Protein AF-A0A536G732-F1 (afdb_monomer_lite)

Secondary structure (DSSP, 8-state):
----------------------GGGGGGHHHHHGGGSPTTS--EEE--SS--TTSHHHHHHHTS-SEEEE-GGG-SSHHHHHHHHHHHHHH--TTSEEEEHHHHHTHHHHHHHHHHH-SGGGGGGGGGEEEEEEEEESSSSGGGHHHHHHHHHHHHHHT-EEEEEEE-GGG-EEEEEEETTEEEEEEEEEE--TTSPTT-EEEEEEEEEETTEEEEEEEEES--PPP---------------S--HHHHHHHHHHHHHHHHHHHHTTTT-------S------------------------EEEEEEEETTSPPEEEEEE-----HHHHHHHHHHH-SB-HHHHHHHHHHHHHHTT-

Foldseek 3Di:
DDDPDPPDDDPDDDDDDDDDDDDPCLLQVQVVCLVVDDPPDAFEAEDEAADPQPGSNNVSVQVRHQEYEYALLRYPPNLVRLVSVLVCLVVPDPRYFYHYLLVVVCPVVVVLVVVQCPDPVNVQCLLFWAEKEWEFEDFDLSLCLSVLLVVLLSCLVQVWAWDAKDDDHRNWIWTWTDRPPGIHIYIYHYDHDPPDDRSGTAKMKIWGDGPNKTKIKMKGFQDDDDPPDPPPPPPPPPDPPPDDPVVVVVVVVVVVVVVVVVVVVVVVPDDDDDDDDDPPDDDPDPPPPPPPPVPPDPGTQKIWMWMDMHPDDIDIDIDHHDDDDPVNSVVVDVVVDRHDPSSSSSSNSSSVRSVND

Structure (mmCIF, N/CA/C/O backbone):
data_AF-A0A536G732-F1
#
_entry.id   AF-A0A536G732-F1
#
loop_
_atom_site.group_PDB
_atom_site.id
_atom_site.type_symbol
_atom_site.label_atom_id
_atom_site.label_alt_id
_atom_site.label_comp_id
_atom_site.label_asym_id
_atom_site.label_entity_id
_atom_site.label_seq_id
_atom_site.pdbx_PDB_ins_code
_atom_site.Cartn_x
_atom_site.Cartn_y
_atom_site.Cartn_z
_atom_site.occupancy
_atom_site.B_iso_or_equiv
_atom_site.auth_seq_id
_atom_site.auth_comp_id
_atom_site.auth_asym_id
_atom_site.auth_atom_id
_atom_site.pdbx_PDB_model_num
ATOM 1 N N . THR A 1 1 ? 30.106 -2.866 24.988 1.00 38.22 1 THR A N 1
ATOM 2 C CA . THR A 1 1 ? 30.671 -3.256 23.685 1.00 38.22 1 THR A CA 1
ATOM 3 C C . THR A 1 1 ? 30.656 -2.021 22.822 1.00 38.22 1 THR A C 1
ATOM 5 O O . THR A 1 1 ? 29.581 -1.596 22.421 1.00 38.22 1 THR A O 1
ATOM 8 N N . ASP A 1 2 ? 31.807 -1.366 22.692 1.00 31.41 2 ASP A N 1
ATOM 9 C CA . ASP A 1 2 ? 31.955 -0.135 21.917 1.00 31.41 2 ASP A CA 1
ATOM 10 C C . ASP A 1 2 ? 31.677 -0.403 20.439 1.00 31.41 2 ASP A C 1
ATOM 12 O O . ASP A 1 2 ? 32.273 -1.295 19.834 1.00 31.41 2 ASP A O 1
ATOM 16 N N . ILE A 1 3 ? 30.767 0.376 19.857 1.00 39.25 3 ILE A N 1
ATOM 17 C CA . ILE A 1 3 ? 30.548 0.400 18.413 1.00 39.25 3 ILE A CA 1
ATOM 18 C C . ILE A 1 3 ? 31.656 1.276 17.834 1.00 39.25 3 ILE A C 1
ATOM 20 O O . ILE A 1 3 ? 31.552 2.504 17.817 1.00 39.25 3 ILE A O 1
ATOM 24 N N . GLN A 1 4 ? 32.740 0.649 17.377 1.00 34.94 4 GLN A N 1
ATOM 25 C CA . GLN A 1 4 ? 33.703 1.333 16.523 1.00 34.94 4 GLN A CA 1
ATOM 26 C C . GLN A 1 4 ? 32.987 1.763 15.238 1.00 34.94 4 GLN A C 1
ATOM 28 O O . GLN A 1 4 ? 32.572 0.932 14.432 1.00 34.94 4 GLN A O 1
ATOM 33 N N . ARG A 1 5 ? 32.837 3.078 15.047 1.00 40.25 5 ARG A N 1
ATOM 34 C CA . ARG A 1 5 ? 32.534 3.644 13.730 1.00 40.25 5 ARG A CA 1
ATOM 35 C C . ARG A 1 5 ? 33.703 3.294 12.804 1.00 40.25 5 ARG A C 1
ATOM 37 O O . ARG A 1 5 ? 34.838 3.581 13.190 1.00 40.25 5 ARG A O 1
ATOM 44 N N . PRO A 1 6 ? 33.473 2.704 11.619 1.00 37.69 6 PRO A N 1
ATOM 45 C CA . PRO A 1 6 ? 34.560 2.428 10.697 1.00 37.69 6 PRO A CA 1
ATOM 46 C C . PRO A 1 6 ? 35.174 3.758 10.252 1.00 37.69 6 PRO A C 1
ATOM 48 O O . PRO A 1 6 ? 34.565 4.554 9.539 1.00 37.69 6 PRO A O 1
ATOM 51 N N . ALA A 1 7 ? 36.387 4.015 10.733 1.00 48.84 7 ALA A N 1
ATOM 52 C CA . ALA A 1 7 ? 37.246 5.082 10.266 1.00 48.84 7 ALA A CA 1
ATOM 53 C C . ALA A 1 7 ? 37.871 4.623 8.947 1.00 48.84 7 ALA A C 1
ATOM 55 O O . ALA A 1 7 ? 38.923 4.002 8.969 1.00 48.84 7 ALA A O 1
ATOM 56 N N . MET A 1 8 ? 37.172 4.847 7.833 1.00 42.56 8 MET A N 1
ATOM 57 C CA . MET A 1 8 ? 37.709 4.999 6.474 1.00 42.56 8 MET A CA 1
ATOM 58 C C . MET A 1 8 ? 36.520 5.169 5.523 1.00 42.56 8 MET A C 1
ATOM 60 O O . MET A 1 8 ? 35.783 4.222 5.258 1.00 42.56 8 MET A O 1
ATOM 64 N N . ALA A 1 9 ? 36.325 6.383 5.006 1.00 51.56 9 ALA A N 1
ATOM 65 C CA . ALA A 1 9 ? 35.525 6.567 3.805 1.00 51.56 9 ALA A CA 1
ATOM 66 C C . ALA A 1 9 ? 36.282 5.875 2.663 1.00 51.56 9 ALA A C 1
ATOM 68 O O . ALA A 1 9 ? 37.320 6.361 2.218 1.00 51.56 9 ALA A O 1
ATOM 69 N N . SER A 1 10 ? 35.818 4.691 2.263 1.00 48.88 10 SER A N 1
ATOM 70 C CA . SER A 1 10 ? 36.272 4.055 1.029 1.00 48.88 10 SER A CA 1
ATOM 71 C C . SER A 1 10 ? 35.920 4.990 -0.128 1.00 48.88 10 SER A C 1
ATOM 73 O O . SER A 1 10 ? 34.810 5.527 -0.165 1.00 48.88 10 SER A O 1
ATOM 75 N N . ALA A 1 11 ? 36.867 5.246 -1.030 1.00 58.06 11 ALA A N 1
ATOM 76 C CA . ALA A 1 11 ? 36.562 5.961 -2.258 1.00 58.06 11 ALA A CA 1
ATOM 77 C C . ALA A 1 11 ? 35.520 5.136 -3.026 1.00 58.06 11 ALA A C 1
ATOM 79 O O . ALA A 1 11 ? 35.783 3.998 -3.402 1.00 58.06 11 ALA A O 1
ATOM 80 N N . VAL A 1 12 ? 34.320 5.688 -3.201 1.00 65.81 12 VAL A N 1
ATOM 81 C CA . VAL A 1 12 ? 33.307 5.081 -4.063 1.00 65.81 12 VAL A CA 1
ATOM 82 C C . VAL A 1 12 ? 33.717 5.398 -5.495 1.00 65.81 12 VAL A C 1
ATOM 84 O O . VAL A 1 12 ? 33.584 6.536 -5.943 1.00 65.81 12 VAL A O 1
ATOM 87 N N . GLU A 1 13 ? 34.259 4.409 -6.195 1.00 74.19 13 GLU A N 1
ATOM 88 C CA . GLU A 1 13 ? 34.455 4.494 -7.638 1.00 74.19 13 GLU A CA 1
ATOM 89 C C . GLU A 1 13 ? 33.092 4.296 -8.310 1.00 74.19 13 GLU A C 1
ATOM 91 O O . GLU A 1 13 ? 32.399 3.309 -8.067 1.00 74.19 13 GLU A O 1
ATOM 96 N N . CYS A 1 14 ? 32.672 5.284 -9.097 1.00 81.62 14 CYS A N 1
ATOM 97 C CA . CYS A 1 14 ? 31.390 5.287 -9.789 1.00 81.62 14 CYS A CA 1
ATOM 98 C C . CYS A 1 14 ? 31.643 5.495 -11.278 1.00 81.62 14 CYS A C 1
ATOM 100 O O . CYS A 1 14 ? 32.251 6.491 -11.675 1.00 81.62 14 CYS A O 1
ATOM 102 N N . GLU A 1 15 ? 31.154 4.565 -12.090 1.00 86.94 15 GLU A N 1
ATOM 103 C CA . GLU A 1 15 ? 31.065 4.719 -13.535 1.00 86.94 15 GLU A CA 1
ATOM 104 C C . GLU A 1 15 ? 29.597 4.921 -13.913 1.00 86.94 15 GLU A C 1
ATOM 106 O O . GLU A 1 15 ? 28.712 4.207 -13.443 1.00 86.94 15 GLU A O 1
ATOM 111 N N . ILE A 1 16 ? 29.333 5.914 -14.763 1.00 91.00 16 ILE A N 1
ATOM 112 C CA . ILE A 1 16 ? 27.991 6.199 -15.269 1.00 91.00 16 ILE A CA 1
ATOM 113 C C . ILE A 1 16 ? 28.021 6.033 -16.782 1.00 91.00 16 ILE A C 1
ATOM 115 O O . ILE A 1 16 ? 28.571 6.871 -17.499 1.00 91.00 16 ILE A O 1
ATOM 119 N N . VAL A 1 17 ? 27.385 4.971 -17.271 1.00 90.94 17 VAL A N 1
ATOM 120 C CA . VAL A 1 17 ? 27.212 4.715 -18.704 1.00 90.94 17 VAL A CA 1
ATOM 121 C C . VAL A 1 17 ? 25.790 5.095 -19.106 1.00 90.94 17 VAL A C 1
ATOM 123 O O . VAL A 1 17 ? 24.819 4.564 -18.575 1.00 90.94 17 VAL A O 1
ATOM 126 N N . SER A 1 18 ? 25.651 6.031 -20.048 1.00 92.94 18 SER A N 1
ATOM 127 C CA . SER A 1 18 ? 24.351 6.450 -20.589 1.00 92.94 18 SER A CA 1
ATOM 128 C C . SER A 1 18 ? 24.148 5.891 -21.994 1.00 92.94 18 SER A C 1
ATOM 130 O O . SER A 1 18 ? 24.870 6.253 -22.922 1.00 92.94 18 SER A O 1
ATOM 132 N N . LEU A 1 19 ? 23.140 5.035 -22.161 1.00 89.31 19 LEU A N 1
ATOM 133 C CA . LEU A 1 19 ? 22.783 4.431 -23.443 1.00 89.31 19 LEU A CA 1
ATOM 134 C C . LEU A 1 19 ? 21.497 5.057 -23.989 1.00 89.31 19 LEU A C 1
ATOM 136 O O . LEU A 1 19 ? 20.482 5.104 -23.300 1.00 89.31 19 LEU A O 1
ATOM 140 N N . HIS A 1 20 ? 21.522 5.489 -25.250 1.00 90.75 20 HIS A N 1
ATOM 141 C CA . HIS A 1 20 ? 20.342 5.987 -25.958 1.00 90.75 20 HIS A CA 1
ATOM 142 C C . HIS A 1 20 ? 19.937 4.981 -27.039 1.00 90.75 20 HIS A C 1
ATOM 144 O O . HIS A 1 20 ? 20.514 4.953 -28.128 1.00 90.75 20 HIS A O 1
ATOM 150 N N . ILE A 1 21 ? 18.961 4.131 -26.728 1.00 86.19 21 ILE A N 1
ATOM 151 C CA . ILE A 1 21 ? 18.542 3.011 -27.580 1.00 86.19 21 ILE A CA 1
ATOM 152 C C . ILE A 1 21 ? 17.264 3.400 -28.333 1.00 86.19 21 ILE A C 1
ATOM 154 O O . ILE A 1 21 ? 16.318 3.903 -27.734 1.00 86.19 21 ILE A O 1
ATOM 158 N N . HIS A 1 22 ? 17.230 3.165 -29.647 1.00 84.62 22 HIS A N 1
ATOM 159 C CA . HIS A 1 22 ? 16.110 3.543 -30.514 1.00 84.62 22 HIS A CA 1
ATOM 160 C C . HIS A 1 22 ? 15.732 2.411 -31.478 1.00 84.62 22 HIS A C 1
ATOM 162 O O . HIS A 1 22 ? 16.576 1.606 -31.877 1.00 84.62 22 HIS A O 1
ATOM 168 N N . GLY A 1 23 ? 14.467 2.395 -31.910 1.00 87.31 23 GLY A N 1
ATOM 169 C CA . GLY A 1 23 ? 13.964 1.443 -32.903 1.00 87.31 23 GLY A CA 1
ATOM 170 C C . GLY A 1 23 ? 14.026 -0.009 -32.423 1.00 87.31 23 GLY A C 1
ATOM 171 O O . GLY A 1 23 ? 13.887 -0.278 -31.235 1.00 87.31 23 GLY A O 1
ATOM 172 N N . ALA A 1 24 ? 14.267 -0.943 -33.347 1.00 85.06 24 ALA A N 1
ATOM 173 C CA . ALA A 1 24 ? 14.262 -2.384 -33.066 1.00 85.06 24 ALA A CA 1
ATOM 174 C C . ALA A 1 24 ? 15.313 -2.833 -32.029 1.00 85.06 24 ALA A C 1
ATOM 176 O O . ALA A 1 24 ? 15.192 -3.906 -31.450 1.00 85.06 24 ALA A O 1
ATOM 177 N N . ALA A 1 25 ? 16.340 -2.018 -31.762 1.00 84.19 25 ALA A N 1
ATOM 178 C CA . ALA A 1 25 ? 17.328 -2.318 -30.727 1.00 84.19 25 ALA A CA 1
ATOM 179 C C . ALA A 1 25 ? 16.730 -2.279 -29.306 1.00 84.19 25 ALA A C 1
ATOM 181 O O . ALA A 1 25 ? 17.245 -2.950 -28.413 1.00 84.19 25 ALA A O 1
ATOM 182 N N . ALA A 1 26 ? 15.636 -1.536 -29.092 1.00 81.25 26 ALA A N 1
ATOM 183 C CA . ALA A 1 26 ? 14.954 -1.460 -27.798 1.00 81.25 26 ALA A CA 1
ATOM 184 C C . ALA A 1 26 ? 14.310 -2.797 -27.385 1.00 81.25 26 ALA A C 1
ATOM 186 O O . ALA A 1 26 ? 14.189 -3.085 -26.197 1.00 81.25 26 ALA A O 1
ATOM 187 N N . ASP A 1 27 ? 13.986 -3.659 -28.352 1.00 81.88 27 ASP A N 1
ATOM 188 C CA . ASP A 1 27 ? 13.466 -5.004 -28.089 1.00 81.88 27 ASP A CA 1
ATOM 189 C C . ASP A 1 27 ? 14.561 -5.989 -27.628 1.00 81.88 27 ASP A C 1
ATOM 191 O O . ASP A 1 27 ? 14.260 -7.128 -27.275 1.00 81.88 27 ASP A O 1
ATOM 195 N N . HIS A 1 28 ? 15.831 -5.562 -27.605 1.00 85.00 28 HIS A N 1
ATOM 196 C CA . HIS A 1 28 ? 17.002 -6.386 -27.286 1.00 85.00 28 HIS A CA 1
ATOM 197 C C . HIS A 1 28 ? 17.913 -5.737 -26.229 1.00 85.00 28 HIS A C 1
ATOM 199 O O . HIS A 1 28 ? 19.139 -5.794 -26.324 1.00 85.00 28 HIS A O 1
ATOM 205 N N . ILE A 1 29 ? 17.322 -5.122 -25.199 1.00 87.06 29 ILE A N 1
ATOM 206 C CA . ILE A 1 29 ? 18.066 -4.441 -24.122 1.00 87.06 29 ILE A CA 1
ATOM 207 C C . ILE A 1 29 ? 19.004 -5.388 -23.362 1.00 87.06 29 ILE A C 1
ATOM 209 O O . ILE A 1 29 ? 20.119 -4.989 -23.037 1.00 87.06 29 ILE A O 1
ATOM 213 N N . GLY A 1 30 ? 18.591 -6.635 -23.106 1.00 85.75 30 GLY A N 1
ATOM 214 C CA . GLY A 1 30 ? 19.378 -7.595 -22.324 1.00 85.75 30 GLY A CA 1
ATOM 215 C C . GLY A 1 30 ? 20.808 -7.763 -22.860 1.00 85.75 30 GLY A C 1
ATOM 216 O O . GLY A 1 30 ? 21.755 -7.399 -22.167 1.00 85.75 30 GLY A O 1
ATOM 217 N N . PRO A 1 31 ? 20.985 -8.218 -24.115 1.00 87.81 31 PRO A N 1
ATOM 218 C CA . PRO A 1 31 ? 22.305 -8.358 -24.735 1.00 87.81 31 PRO A CA 1
ATOM 219 C C . PRO A 1 31 ? 23.126 -7.063 -24.853 1.00 87.81 31 PRO A C 1
ATOM 221 O O . PRO A 1 31 ? 24.346 -7.137 -24.973 1.00 87.81 31 PRO A O 1
ATOM 224 N N . LEU A 1 32 ? 22.485 -5.887 -24.862 1.00 89.38 32 LEU A N 1
ATOM 225 C CA . LEU A 1 32 ? 23.182 -4.595 -24.919 1.00 89.38 32 LEU A CA 1
ATOM 226 C C . LEU A 1 32 ? 23.751 -4.181 -23.557 1.00 89.38 32 LEU A C 1
ATOM 228 O O . LEU A 1 32 ? 24.792 -3.530 -23.507 1.00 89.38 32 LEU A O 1
ATOM 232 N N . VAL A 1 33 ? 23.058 -4.529 -22.471 1.00 89.94 33 VAL A N 1
ATOM 233 C CA . VAL A 1 33 ? 23.411 -4.121 -21.105 1.00 89.94 33 VAL A CA 1
ATOM 234 C C . VAL A 1 33 ? 24.275 -5.167 -20.403 1.00 89.94 33 VAL A C 1
ATOM 236 O O . VAL A 1 33 ? 25.181 -4.784 -19.673 1.00 89.94 33 VAL A O 1
ATOM 239 N N . ASP A 1 34 ? 24.051 -6.460 -20.651 1.00 89.94 34 ASP A N 1
ATOM 240 C CA . ASP A 1 34 ? 24.754 -7.575 -19.992 1.00 89.94 34 ASP A CA 1
ATOM 241 C C . ASP A 1 34 ? 26.296 -7.441 -19.988 1.00 89.94 34 ASP A C 1
ATOM 243 O O . ASP A 1 34 ? 26.893 -7.596 -18.924 1.00 89.94 34 ASP A O 1
ATOM 247 N N . PRO A 1 35 ? 26.971 -7.031 -21.088 1.00 91.06 35 PRO A N 1
ATOM 248 C CA . PRO A 1 35 ? 28.429 -6.861 -21.092 1.00 91.06 35 PRO A CA 1
ATOM 249 C C . PRO A 1 35 ? 28.947 -5.700 -20.230 1.00 91.06 35 PRO A C 1
ATOM 251 O O . PRO A 1 35 ? 30.147 -5.626 -19.974 1.00 91.06 35 PRO A O 1
ATOM 254 N N . LEU A 1 36 ? 28.071 -4.771 -19.835 1.00 90.69 36 LEU A N 1
ATOM 255 C CA . LEU A 1 36 ? 28.398 -3.623 -18.983 1.00 90.69 36 LEU A CA 1
ATOM 256 C C . LEU A 1 36 ? 28.227 -3.946 -17.493 1.00 90.69 36 LEU A C 1
ATOM 258 O O . LEU A 1 36 ? 28.609 -3.141 -16.644 1.00 90.69 36 LEU A O 1
ATOM 262 N N . LEU A 1 37 ? 27.624 -5.092 -17.163 1.00 90.19 37 LEU A N 1
ATOM 263 C CA . LEU A 1 37 ? 27.383 -5.493 -15.785 1.00 90.19 37 LEU A CA 1
ATOM 264 C C . LEU A 1 37 ? 28.637 -6.116 -15.170 1.00 90.19 37 LEU A C 1
ATOM 266 O O . LEU A 1 37 ? 29.344 -6.921 -15.779 1.00 90.19 37 LEU A O 1
ATOM 270 N N . VAL A 1 38 ? 28.892 -5.771 -13.910 1.00 88.38 38 VAL A N 1
ATOM 271 C CA . VAL A 1 38 ? 29.995 -6.345 -13.141 1.00 88.38 38 VAL A CA 1
ATOM 272 C C . VAL A 1 38 ? 29.550 -7.680 -12.550 1.00 88.38 38 VAL A C 1
ATOM 274 O O . VAL A 1 38 ? 28.648 -7.744 -11.714 1.00 88.38 38 VAL A O 1
ATOM 277 N N . SER A 1 39 ? 30.213 -8.760 -12.960 1.00 87.00 39 SER A N 1
ATOM 278 C CA . SER A 1 39 ? 29.938 -10.103 -12.444 1.00 87.00 39 SER A CA 1
ATOM 279 C C . SER A 1 39 ? 30.066 -10.163 -10.917 1.00 87.00 39 SER A C 1
ATOM 281 O O . SER A 1 39 ? 31.079 -9.757 -10.350 1.00 87.00 39 SER A O 1
ATOM 283 N N . GLY A 1 40 ? 29.069 -10.756 -10.256 1.00 85.06 40 GLY A N 1
ATOM 284 C CA . GLY A 1 40 ? 29.054 -10.955 -8.802 1.00 85.06 40 GLY A CA 1
ATOM 285 C C . GLY A 1 40 ? 28.516 -9.772 -7.991 1.00 85.06 40 GLY A C 1
ATOM 286 O O . GLY A 1 40 ? 28.515 -9.849 -6.763 1.00 85.06 40 GLY A O 1
ATOM 287 N N . VAL A 1 41 ? 28.035 -8.711 -8.647 1.00 87.38 41 VAL A N 1
ATOM 288 C CA . VAL A 1 41 ? 27.387 -7.562 -7.998 1.00 87.38 41 VAL A CA 1
ATOM 289 C C . VAL A 1 41 ? 25.877 -7.600 -8.268 1.00 87.38 41 VAL A C 1
ATOM 291 O O . VAL A 1 41 ? 25.486 -7.784 -9.421 1.00 87.38 41 VAL A O 1
ATOM 294 N N . PRO A 1 42 ? 25.015 -7.415 -7.245 1.00 88.69 42 PRO A N 1
ATOM 295 C CA . PRO A 1 42 ? 23.574 -7.342 -7.455 1.00 88.69 42 PRO A CA 1
ATOM 296 C C . PRO A 1 42 ? 23.189 -6.220 -8.424 1.00 88.69 42 PRO A C 1
ATOM 298 O O . PRO A 1 42 ? 23.569 -5.062 -8.236 1.00 88.69 42 PRO A O 1
ATOM 301 N N . THR A 1 43 ? 22.402 -6.560 -9.437 1.00 91.00 43 THR A N 1
ATOM 302 C CA . THR A 1 43 ? 21.954 -5.648 -10.488 1.00 91.00 43 THR A CA 1
ATOM 303 C C . THR A 1 43 ? 20.498 -5.251 -10.261 1.00 91.00 43 THR A C 1
ATOM 305 O O . THR A 1 43 ? 19.591 -6.085 -10.275 1.00 91.00 43 THR A O 1
ATOM 308 N N . TYR A 1 44 ? 20.257 -3.952 -10.088 1.00 92.00 44 TYR A N 1
ATOM 309 C CA . TYR A 1 44 ? 18.929 -3.389 -9.853 1.00 92.00 44 TYR A CA 1
ATOM 310 C C . TYR A 1 44 ? 18.445 -2.636 -11.091 1.00 92.00 44 TYR A C 1
ATOM 312 O O . TYR A 1 44 ? 19.085 -1.682 -11.532 1.00 92.00 44 TYR A O 1
ATOM 320 N N . LEU A 1 45 ? 17.282 -3.014 -11.618 1.00 92.81 45 LEU A N 1
ATOM 321 C CA . LEU A 1 45 ? 16.596 -2.249 -12.651 1.00 92.81 45 LEU A CA 1
ATOM 322 C C . LEU A 1 45 ? 15.692 -1.219 -11.988 1.00 92.81 45 LEU A C 1
ATOM 324 O O . LEU A 1 45 ? 14.635 -1.568 -11.466 1.00 92.81 45 LEU A O 1
ATOM 328 N N . TRP A 1 46 ? 16.074 0.053 -12.035 1.00 93.62 46 TRP A N 1
ATOM 329 C CA . TRP A 1 46 ? 15.187 1.131 -11.619 1.00 93.62 46 TRP A CA 1
ATOM 330 C C . TRP A 1 46 ? 14.395 1.667 -12.810 1.00 93.62 46 TRP A C 1
ATOM 332 O O . TRP A 1 46 ? 14.945 2.304 -13.706 1.00 93.62 46 TRP A O 1
ATOM 342 N N . TRP A 1 47 ? 13.088 1.404 -12.820 1.00 92.88 47 TRP A N 1
ATOM 343 C CA . TRP A 1 47 ? 12.200 1.905 -13.860 1.00 92.88 47 TRP A CA 1
ATOM 344 C C . TRP A 1 47 ? 11.553 3.228 -13.446 1.00 92.88 47 TRP A C 1
ATOM 346 O O . TRP A 1 47 ? 10.797 3.292 -12.473 1.00 92.88 47 TRP A O 1
ATOM 356 N N . MET A 1 48 ? 11.801 4.279 -14.225 1.00 90.12 48 MET A N 1
ATOM 357 C CA . MET A 1 48 ? 11.186 5.587 -14.008 1.00 90.12 48 MET A CA 1
ATOM 358 C C . MET A 1 48 ? 9.765 5.611 -14.583 1.00 90.12 48 MET A C 1
ATOM 360 O O . MET A 1 48 ? 9.558 5.393 -15.775 1.00 90.12 48 MET A O 1
ATOM 364 N N . GLY A 1 49 ? 8.773 5.879 -13.733 1.00 89.94 49 GLY A N 1
ATOM 365 C CA . GLY A 1 49 ? 7.359 5.909 -14.121 1.00 89.94 49 GLY A CA 1
ATOM 366 C C . GLY A 1 49 ? 6.709 4.524 -14.099 1.00 89.94 49 GLY A C 1
ATOM 367 O O . GLY A 1 49 ? 6.906 3.756 -13.159 1.00 89.94 49 GLY A O 1
ATOM 368 N N . THR A 1 50 ? 5.901 4.209 -15.116 1.00 92.00 50 THR A N 1
ATOM 369 C CA . THR A 1 50 ? 5.172 2.930 -15.190 1.00 92.00 50 THR A CA 1
ATOM 370 C C . THR A 1 50 ? 5.966 1.906 -16.006 1.00 92.00 50 THR A C 1
ATOM 372 O O . THR A 1 50 ? 6.164 2.136 -17.201 1.00 92.00 50 THR A O 1
ATOM 375 N N . PRO A 1 51 ? 6.386 0.762 -15.425 1.00 93.38 51 PRO A N 1
ATOM 376 C CA . PRO A 1 51 ? 6.994 -0.313 -16.199 1.00 93.38 51 PRO A CA 1
ATOM 377 C C . PRO A 1 51 ? 6.045 -0.812 -17.302 1.00 93.38 51 PRO A C 1
ATOM 379 O O . PRO A 1 51 ? 4.845 -0.969 -17.051 1.00 93.38 51 PRO A O 1
ATOM 382 N N . PRO A 1 52 ? 6.540 -1.107 -18.514 1.00 91.75 52 PRO A N 1
ATOM 383 C CA . PRO A 1 52 ? 5.729 -1.533 -19.644 1.00 91.75 52 PRO A CA 1
ATOM 384 C C . PRO A 1 52 ? 5.394 -3.021 -19.505 1.00 91.75 52 PRO A C 1
ATOM 386 O O . PRO A 1 52 ? 5.906 -3.889 -20.214 1.00 91.75 52 PRO A O 1
ATOM 389 N N . PHE A 1 53 ? 4.529 -3.328 -18.539 1.00 91.06 53 PHE A N 1
ATOM 390 C CA . PHE A 1 53 ? 4.151 -4.693 -18.195 1.00 91.06 53 PHE A CA 1
ATOM 391 C C . PHE A 1 53 ? 3.619 -5.465 -19.407 1.00 91.06 53 PHE A C 1
ATOM 393 O O . PHE A 1 53 ? 2.691 -5.029 -20.087 1.00 91.06 53 PHE A O 1
ATOM 400 N N . GLY A 1 54 ? 4.174 -6.657 -19.633 1.00 85.88 54 GLY A N 1
ATOM 401 C CA . GLY A 1 54 ? 3.798 -7.534 -20.743 1.00 85.88 54 GLY A CA 1
ATOM 402 C C . GLY A 1 54 ? 4.481 -7.216 -22.074 1.00 85.88 54 GLY A C 1
ATOM 403 O O . GLY A 1 54 ? 4.211 -7.921 -23.045 1.00 85.88 54 GLY A O 1
ATOM 404 N N . LYS A 1 55 ? 5.355 -6.203 -22.136 1.00 88.56 55 LYS A N 1
ATOM 405 C CA . LYS A 1 55 ? 6.191 -5.938 -23.312 1.00 88.56 55 LYS A CA 1
ATOM 406 C C . LYS A 1 55 ? 7.536 -6.667 -23.238 1.00 88.56 55 LYS A C 1
ATOM 408 O O . LYS A 1 55 ? 8.049 -6.934 -22.150 1.00 88.56 55 LYS A O 1
ATOM 413 N N . GLY A 1 56 ? 8.102 -6.957 -24.413 1.00 85.44 56 GLY A N 1
ATOM 414 C CA . GLY A 1 56 ? 9.384 -7.655 -24.562 1.00 85.44 56 GLY A CA 1
ATOM 415 C C . GLY A 1 56 ? 10.548 -6.917 -23.903 1.00 85.44 56 GLY A C 1
ATOM 416 O O . GLY A 1 56 ? 11.304 -7.539 -23.170 1.00 85.44 56 GLY A O 1
ATOM 417 N N . GLU A 1 57 ? 10.612 -5.592 -24.064 1.00 87.19 57 GLU A N 1
ATOM 418 C CA . GLU A 1 57 ? 11.648 -4.721 -23.483 1.00 87.19 57 GLU A CA 1
ATOM 419 C C . GLU A 1 57 ? 11.824 -4.909 -21.964 1.00 87.19 57 GLU A C 1
ATOM 421 O O . GLU A 1 57 ? 12.937 -5.113 -21.479 1.00 87.19 57 GLU A O 1
ATOM 426 N N . LEU A 1 58 ? 10.720 -4.936 -21.206 1.00 89.88 58 LEU A N 1
ATOM 427 C CA . LEU A 1 58 ? 10.769 -5.172 -19.764 1.00 89.88 58 LEU A CA 1
ATOM 428 C C . LEU A 1 58 ? 11.179 -6.611 -19.461 1.00 89.88 58 LEU A C 1
ATOM 430 O O . LEU A 1 58 ? 11.983 -6.839 -18.566 1.00 89.88 58 LEU A O 1
ATOM 434 N N . HIS A 1 59 ? 10.637 -7.591 -20.187 1.00 88.62 59 HIS A N 1
ATOM 435 C CA . HIS A 1 59 ? 10.980 -8.993 -19.956 1.00 88.62 59 HIS A CA 1
ATOM 436 C C . HIS A 1 59 ? 12.469 -9.266 -20.201 1.00 88.62 59 HIS A C 1
ATOM 438 O O . HIS A 1 59 ? 13.080 -9.964 -19.403 1.00 88.62 59 HIS A O 1
ATOM 444 N N . GLU A 1 60 ? 13.048 -8.713 -21.267 1.00 88.19 60 GLU A N 1
ATOM 445 C CA . GLU A 1 60 ? 14.478 -8.787 -21.587 1.00 88.19 60 GLU A CA 1
ATOM 446 C C . GLU A 1 60 ? 15.337 -8.195 -20.471 1.00 88.19 60 GLU A C 1
ATOM 448 O O . GLU A 1 60 ? 16.253 -8.861 -19.989 1.00 88.19 60 GLU A O 1
ATOM 453 N N . ALA A 1 61 ? 15.003 -6.983 -20.018 1.00 89.88 61 ALA A N 1
ATOM 454 C CA . ALA A 1 61 ? 15.726 -6.312 -18.943 1.00 89.88 61 ALA A CA 1
ATOM 455 C C . ALA A 1 61 ? 15.639 -7.094 -17.621 1.00 89.88 61 ALA A C 1
ATOM 457 O O . ALA A 1 61 ? 16.642 -7.299 -16.948 1.00 89.88 61 ALA A O 1
ATOM 458 N N . LEU A 1 62 ? 14.463 -7.624 -17.273 1.00 90.69 62 LEU A N 1
ATOM 459 C CA . LEU A 1 62 ? 14.281 -8.403 -16.045 1.00 90.69 62 LEU A CA 1
ATOM 460 C C . LEU A 1 62 ? 15.047 -9.736 -16.029 1.00 90.69 62 LEU A C 1
ATOM 462 O O . LEU A 1 62 ? 15.214 -10.303 -14.954 1.00 90.69 62 LEU A O 1
ATOM 466 N N . ARG A 1 63 ? 15.512 -10.262 -17.172 1.00 88.75 63 ARG A N 1
ATOM 467 C CA . ARG A 1 63 ? 16.329 -11.493 -17.189 1.00 88.75 63 ARG A CA 1
ATOM 468 C C . ARG A 1 63 ? 17.768 -11.280 -16.733 1.00 88.75 63 ARG A C 1
ATOM 470 O O . ARG A 1 63 ? 18.407 -12.259 -16.360 1.00 88.75 63 ARG A O 1
ATOM 477 N N . ILE A 1 64 ? 18.265 -10.048 -16.805 1.00 89.56 64 ILE A N 1
ATOM 478 C CA . ILE A 1 64 ? 19.650 -9.688 -16.468 1.00 89.56 64 ILE A CA 1
ATOM 479 C C . ILE A 1 64 ? 19.744 -8.905 -15.150 1.00 89.56 64 ILE A C 1
ATOM 481 O O . ILE A 1 64 ? 20.803 -8.395 -14.806 1.00 89.56 64 ILE A O 1
ATOM 485 N N . CYS A 1 65 ? 18.636 -8.768 -14.417 1.00 90.94 65 CYS A N 1
ATOM 486 C CA . CYS A 1 65 ? 18.578 -8.021 -13.163 1.00 90.94 65 CYS A CA 1
ATOM 487 C C . CYS A 1 65 ? 18.071 -8.902 -12.021 1.00 90.94 65 CYS A C 1
ATOM 489 O O . CYS A 1 65 ? 17.189 -9.738 -12.209 1.00 90.94 65 CYS A O 1
ATOM 491 N N . ASP A 1 66 ? 18.579 -8.653 -10.817 1.00 89.81 66 ASP A N 1
ATOM 492 C CA . ASP A 1 66 ? 18.174 -9.345 -9.592 1.00 89.81 66 ASP A CA 1
ATOM 493 C C . ASP A 1 66 ? 16.916 -8.730 -8.973 1.00 89.81 66 ASP A C 1
ATOM 495 O O . ASP A 1 66 ? 16.199 -9.386 -8.213 1.00 89.81 66 ASP A O 1
ATOM 499 N N . ALA A 1 67 ? 16.629 -7.459 -9.270 1.00 91.75 67 ALA A N 1
ATOM 500 C CA . ALA A 1 67 ? 15.452 -6.786 -8.744 1.00 91.75 67 ALA A CA 1
ATOM 501 C C . ALA A 1 67 ? 14.931 -5.650 -9.624 1.00 91.75 67 ALA A C 1
ATOM 503 O O . ALA A 1 67 ? 15.696 -4.949 -10.284 1.00 91.75 67 ALA A O 1
ATOM 504 N N . LEU A 1 68 ? 13.617 -5.434 -9.564 1.00 93.69 68 LEU A N 1
ATOM 505 C CA . LEU A 1 68 ? 12.928 -4.292 -10.155 1.00 93.69 68 LEU A CA 1
ATOM 506 C C . LEU A 1 68 ? 12.569 -3.281 -9.062 1.00 93.69 68 LEU A C 1
ATOM 508 O O . LEU A 1 68 ? 11.793 -3.587 -8.152 1.00 93.69 68 LEU A O 1
ATOM 512 N N . VAL A 1 69 ? 13.092 -2.066 -9.195 1.00 93.94 69 VAL A N 1
ATOM 513 C CA . VAL A 1 69 ? 12.758 -0.904 -8.370 1.00 93.94 69 VAL A CA 1
ATOM 514 C C . VAL A 1 69 ? 11.816 0.007 -9.150 1.00 93.94 69 VAL A C 1
ATOM 516 O O . VAL A 1 69 ? 12.060 0.320 -10.316 1.00 93.94 69 VAL A O 1
ATOM 519 N N . PHE A 1 70 ? 10.732 0.439 -8.518 1.00 93.50 70 PHE A N 1
ATOM 520 C CA . PHE A 1 70 ? 9.742 1.335 -9.114 1.00 93.50 70 PHE A CA 1
ATOM 521 C C . PHE A 1 70 ? 9.087 2.209 -8.044 1.00 93.50 70 PHE A C 1
ATOM 523 O O . PHE A 1 70 ? 9.218 1.962 -6.847 1.00 93.50 70 PHE A O 1
ATOM 530 N N . ASP A 1 71 ? 8.354 3.232 -8.475 1.00 92.06 71 ASP A N 1
ATOM 531 C CA . ASP A 1 71 ? 7.516 4.032 -7.587 1.00 92.06 71 ASP A CA 1
ATOM 532 C C . ASP A 1 71 ? 6.061 3.937 -8.034 1.00 92.06 71 ASP A C 1
ATOM 534 O O . ASP A 1 71 ? 5.654 4.564 -9.016 1.00 92.06 71 ASP A O 1
ATOM 538 N N . SER A 1 72 ? 5.263 3.148 -7.315 1.00 91.81 72 SER A N 1
ATOM 539 C CA . SER A 1 72 ? 3.862 2.956 -7.689 1.00 91.81 72 SER A CA 1
ATOM 540 C C . SER A 1 72 ? 3.024 4.226 -7.554 1.00 91.81 72 SER A C 1
ATOM 542 O O . SER A 1 72 ? 2.012 4.347 -8.241 1.00 91.81 72 SER A O 1
ATOM 544 N N . SER A 1 73 ? 3.449 5.213 -6.756 1.00 87.56 73 SER A N 1
ATOM 545 C CA . SER A 1 73 ? 2.767 6.515 -6.681 1.00 87.56 73 SER A CA 1
ATOM 546 C C . SER A 1 73 ? 2.807 7.289 -8.003 1.00 87.56 73 SER A C 1
ATOM 548 O O . SER A 1 73 ? 1.959 8.148 -8.236 1.00 87.56 73 SER A O 1
ATOM 550 N N . ARG A 1 74 ? 3.755 6.954 -8.889 1.00 87.75 74 ARG A N 1
ATOM 551 C CA . ARG A 1 74 ? 3.964 7.600 -10.191 1.00 87.75 74 ARG A CA 1
ATOM 552 C C . ARG A 1 74 ? 3.318 6.848 -11.356 1.00 87.75 74 ARG A C 1
ATOM 554 O O . ARG A 1 74 ? 3.598 7.160 -12.511 1.00 87.75 74 ARG A O 1
ATOM 561 N N . PHE A 1 75 ? 2.483 5.845 -11.087 1.00 90.06 75 PHE A N 1
ATOM 562 C CA . PHE A 1 75 ? 1.821 5.101 -12.154 1.00 90.06 75 PHE A CA 1
ATOM 563 C C . PHE A 1 75 ? 0.753 5.937 -12.862 1.00 90.06 75 PHE A C 1
ATOM 565 O O . PHE A 1 75 ? -0.151 6.478 -12.229 1.00 90.06 75 PHE A O 1
ATOM 572 N N . GLU A 1 76 ? 0.823 5.974 -14.192 1.00 86.75 76 GLU A N 1
ATOM 573 C CA . GLU A 1 76 ? -0.144 6.681 -15.044 1.00 86.75 76 GLU A CA 1
ATOM 574 C C . GLU A 1 76 ? -1.477 5.927 -15.115 1.00 86.75 76 GLU A C 1
ATOM 576 O O . GLU A 1 76 ? -2.550 6.516 -14.985 1.00 86.75 76 GLU A O 1
ATOM 581 N N . GLU A 1 77 ? -1.409 4.593 -15.212 1.00 84.88 77 GLU A N 1
ATOM 582 C CA . GLU A 1 77 ? -2.564 3.691 -15.183 1.00 84.88 77 GLU A CA 1
ATOM 583 C C . GLU A 1 77 ? -2.502 2.720 -13.984 1.00 84.88 77 GLU A C 1
ATOM 585 O O . GLU A 1 77 ? -2.253 1.520 -14.151 1.00 84.88 77 GLU A O 1
ATOM 590 N N . PRO A 1 78 ? -2.767 3.190 -12.748 1.00 84.31 78 PRO A N 1
ATOM 591 C CA . PRO A 1 78 ? -2.604 2.426 -11.506 1.00 84.31 78 PRO A CA 1
ATOM 592 C C . PRO A 1 78 ? -3.210 1.028 -11.496 1.00 84.31 78 PRO A C 1
ATOM 594 O O . PRO A 1 78 ? -2.595 0.085 -11.001 1.00 84.31 78 PRO A O 1
ATOM 597 N N . TYR A 1 79 ? -4.409 0.864 -12.059 1.00 87.56 79 TYR A N 1
ATOM 598 C CA . TYR A 1 79 ? -5.056 -0.444 -12.120 1.00 87.56 79 TYR A CA 1
ATOM 599 C C . TYR A 1 79 ? -4.295 -1.422 -13.027 1.00 87.56 79 TYR A C 1
ATOM 601 O O . TYR A 1 79 ? -4.037 -2.564 -12.634 1.00 87.56 79 TYR A O 1
ATOM 609 N N . HIS A 1 80 ? -3.925 -0.981 -14.232 1.00 89.69 80 HIS A N 1
ATOM 610 C CA . HIS A 1 80 ? -3.200 -1.805 -15.197 1.00 89.69 80 HIS A CA 1
ATOM 611 C C . HIS A 1 80 ? -1.796 -2.135 -14.689 1.00 89.69 80 HIS A C 1
ATOM 613 O O . HIS A 1 80 ? -1.385 -3.296 -14.758 1.00 89.69 80 HIS A O 1
ATOM 619 N N . ALA A 1 81 ? -1.119 -1.161 -14.080 1.00 92.00 81 ALA A N 1
ATOM 620 C CA . ALA A 1 81 ? 0.191 -1.338 -13.471 1.00 92.00 81 ALA A CA 1
ATOM 621 C C . ALA A 1 81 ? 0.162 -2.330 -12.292 1.00 92.00 81 ALA A C 1
ATOM 623 O O . ALA A 1 81 ? 0.924 -3.296 -12.283 1.00 92.00 81 ALA A O 1
ATOM 624 N N . LEU A 1 82 ? -0.780 -2.196 -11.347 1.00 92.38 82 LEU A N 1
ATOM 625 C CA . LEU A 1 82 ? -0.945 -3.158 -10.243 1.00 92.38 82 LEU A CA 1
ATOM 626 C C . LEU A 1 82 ? -1.327 -4.561 -10.740 1.00 92.38 82 LEU A C 1
ATOM 628 O O . LEU A 1 82 ? -0.889 -5.570 -10.181 1.00 92.38 82 LEU A O 1
ATOM 632 N N . ARG A 1 83 ? -2.117 -4.659 -11.817 1.00 93.31 83 ARG A N 1
ATOM 633 C CA . ARG A 1 83 ? -2.393 -5.943 -12.477 1.00 93.31 83 ARG A CA 1
ATOM 634 C C . ARG A 1 83 ? -1.117 -6.548 -13.068 1.00 93.31 83 ARG A C 1
ATOM 636 O O . ARG A 1 83 ? -0.924 -7.755 -12.951 1.00 93.31 83 ARG A O 1
ATOM 643 N N . GLY A 1 84 ? -0.266 -5.737 -13.691 1.00 93.38 84 GLY A N 1
ATOM 644 C CA . GLY A 1 84 ? 1.047 -6.147 -14.188 1.00 93.38 84 GLY A CA 1
ATOM 645 C C . GLY A 1 84 ? 1.940 -6.676 -13.069 1.00 93.38 84 GLY A C 1
ATOM 646 O O . GLY A 1 84 ? 2.397 -7.814 -13.143 1.00 93.38 84 GLY A O 1
ATOM 647 N N . LEU A 1 85 ? 2.081 -5.910 -11.985 1.00 92.88 85 LEU A N 1
ATOM 648 C CA . LEU A 1 85 ? 2.853 -6.296 -10.801 1.00 92.88 85 LEU A CA 1
ATOM 649 C C . LEU A 1 85 ? 2.338 -7.575 -10.134 1.00 92.88 85 LEU A C 1
ATOM 651 O O . LEU A 1 85 ? 3.129 -8.442 -9.785 1.00 92.88 85 LEU A O 1
ATOM 655 N N . SER A 1 86 ? 1.021 -7.732 -9.972 1.00 92.31 86 SER A N 1
ATOM 656 C CA . SER A 1 86 ? 0.457 -8.946 -9.357 1.00 92.31 86 SER A CA 1
ATOM 657 C C . SER A 1 86 ? 0.735 -10.206 -10.182 1.00 92.31 86 SER A C 1
ATOM 659 O O . SER A 1 86 ? 1.040 -11.260 -9.620 1.00 92.31 86 SER A O 1
ATOM 661 N N . LYS A 1 87 ? 0.690 -10.104 -11.518 1.00 91.00 87 LYS A N 1
ATOM 662 C CA . LYS A 1 87 ? 1.139 -11.183 -12.408 1.00 91.00 87 LYS A CA 1
ATOM 663 C C . LYS A 1 87 ? 2.636 -11.417 -12.268 1.00 91.00 87 LYS A C 1
ATOM 665 O O . LYS A 1 87 ? 3.038 -12.569 -12.157 1.00 91.00 87 LYS A O 1
ATOM 670 N N . LEU A 1 88 ? 3.428 -10.343 -12.238 1.00 89.62 88 LEU A N 1
ATOM 671 C CA . LEU A 1 88 ? 4.875 -10.431 -12.100 1.00 89.62 88 LEU A CA 1
ATOM 672 C C . LEU A 1 88 ? 5.246 -11.165 -10.813 1.00 89.62 88 LEU A C 1
ATOM 674 O O . LEU A 1 88 ? 5.956 -12.143 -10.916 1.00 89.62 88 LEU A O 1
ATOM 678 N N . ILE A 1 89 ? 4.670 -10.830 -9.654 1.00 87.31 89 ILE A N 1
ATOM 679 C CA . ILE A 1 89 ? 4.880 -11.564 -8.385 1.00 87.31 89 ILE A CA 1
ATOM 680 C C . ILE A 1 89 ? 4.538 -13.049 -8.489 1.00 87.31 89 ILE A C 1
ATOM 682 O O . ILE A 1 89 ? 5.155 -13.879 -7.833 1.00 87.31 89 ILE A O 1
ATOM 686 N N . THR A 1 90 ? 3.514 -13.392 -9.267 1.00 80.75 90 THR A N 1
ATOM 687 C CA . THR A 1 90 ? 3.071 -14.786 -9.391 1.00 80.75 90 THR A CA 1
ATOM 68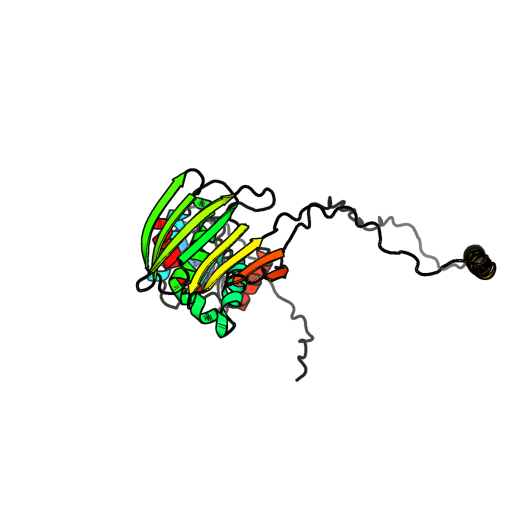8 C C . THR A 1 90 ? 4.030 -15.611 -10.258 1.00 80.75 90 THR A C 1
ATOM 690 O O . THR A 1 90 ? 4.127 -16.820 -10.076 1.00 80.75 90 THR A O 1
ATOM 693 N N . ILE A 1 91 ? 4.711 -14.967 -11.211 1.00 75.62 91 ILE A N 1
ATOM 694 C CA . ILE A 1 91 ? 5.591 -15.607 -12.204 1.00 75.62 91 ILE A CA 1
ATOM 695 C C . ILE A 1 91 ? 7.065 -15.507 -11.789 1.00 75.62 91 ILE A C 1
ATOM 697 O O . ILE A 1 91 ? 7.851 -16.422 -12.031 1.00 75.62 91 ILE A O 1
ATOM 701 N N . ALA A 1 92 ? 7.434 -14.396 -11.157 1.00 67.94 92 ALA A N 1
ATOM 702 C CA . ALA A 1 92 ? 8.701 -14.170 -10.496 1.00 67.94 92 ALA A CA 1
ATOM 703 C C . ALA A 1 92 ? 8.764 -15.100 -9.282 1.00 67.94 92 ALA A C 1
ATOM 705 O O . ALA A 1 92 ? 8.385 -14.750 -8.168 1.00 67.94 92 ALA A O 1
ATOM 706 N N . HIS A 1 93 ? 9.224 -16.328 -9.513 1.00 58.38 93 HIS A N 1
ATOM 707 C CA . HIS A 1 93 ? 9.787 -17.167 -8.459 1.00 58.38 93 HIS A CA 1
ATOM 708 C C . HIS A 1 93 ? 10.891 -16.394 -7.702 1.00 58.38 93 HIS A C 1
ATOM 710 O O . HIS A 1 93 ? 11.290 -15.318 -8.140 1.00 58.38 93 HIS A O 1
ATOM 716 N N . GLU A 1 94 ? 11.411 -16.949 -6.599 1.00 62.34 94 GLU A N 1
ATOM 717 C CA . GLU A 1 94 ? 12.354 -16.355 -5.614 1.00 62.34 94 GLU A CA 1
ATOM 718 C C . GLU A 1 94 ? 13.633 -15.662 -6.153 1.00 62.34 94 GLU A C 1
ATOM 720 O O . GLU A 1 94 ? 14.486 -15.266 -5.370 1.00 62.34 94 GLU A O 1
ATOM 725 N N . ARG A 1 95 ? 13.806 -15.541 -7.471 1.00 74.50 95 ARG A N 1
ATOM 726 C CA . ARG A 1 95 ? 14.974 -14.979 -8.151 1.00 74.50 95 ARG A CA 1
ATOM 727 C C . ARG A 1 95 ? 14.863 -13.485 -8.470 1.00 74.50 95 ARG A C 1
ATOM 729 O O . ARG A 1 95 ? 15.904 -12.873 -8.645 1.00 74.50 95 ARG A O 1
ATOM 736 N N . LEU A 1 96 ? 13.656 -12.918 -8.591 1.00 88.00 96 LEU A N 1
ATOM 737 C CA . LEU A 1 96 ? 13.474 -11.491 -8.898 1.00 88.00 96 LEU A CA 1
ATOM 738 C C . LEU A 1 96 ? 12.853 -10.757 -7.703 1.00 88.00 96 LEU A C 1
ATOM 740 O O . LEU A 1 96 ? 11.677 -10.951 -7.383 1.00 88.00 96 LEU A O 1
ATOM 744 N N . GLY A 1 97 ? 13.632 -9.866 -7.095 1.00 89.81 97 GLY A N 1
ATOM 745 C CA . GLY A 1 97 ? 13.165 -8.954 -6.058 1.00 89.81 97 GLY A CA 1
ATOM 746 C C . GLY A 1 97 ? 12.290 -7.842 -6.634 1.00 89.81 97 GLY A C 1
ATOM 747 O O . GLY A 1 97 ? 12.514 -7.364 -7.745 1.00 89.81 97 GLY A O 1
ATOM 748 N N . LEU A 1 98 ? 11.296 -7.393 -5.872 1.00 91.69 98 LEU A N 1
ATOM 749 C CA . LEU A 1 98 ? 10.459 -6.252 -6.235 1.00 91.69 98 LEU A CA 1
ATOM 750 C C . LEU A 1 98 ? 10.486 -5.243 -5.106 1.00 91.69 98 LEU A C 1
ATOM 752 O O . LEU A 1 98 ? 10.198 -5.584 -3.958 1.00 91.69 98 LEU A O 1
ATOM 756 N N . ALA A 1 99 ? 10.765 -3.995 -5.447 1.00 91.69 99 ALA A N 1
ATOM 757 C CA . ALA A 1 99 ? 10.853 -2.947 -4.459 1.00 91.69 99 ALA A CA 1
ATOM 758 C C . ALA A 1 99 ? 10.136 -1.683 -4.924 1.00 91.69 99 ALA A C 1
ATOM 760 O O . ALA A 1 99 ? 10.374 -1.160 -6.012 1.00 91.69 99 ALA A O 1
ATOM 761 N N . ASP A 1 100 ? 9.226 -1.221 -4.073 1.00 92.62 100 ASP A N 1
ATOM 762 C CA . ASP A 1 100 ? 8.354 -0.090 -4.346 1.00 92.62 100 ASP A CA 1
ATOM 763 C C . ASP A 1 100 ? 8.668 1.059 -3.389 1.00 92.62 100 ASP A C 1
ATOM 765 O O . ASP A 1 100 ? 8.510 0.930 -2.171 1.00 92.62 100 ASP A O 1
ATOM 769 N N . LEU A 1 101 ? 9.058 2.208 -3.934 1.00 91.25 101 LEU A N 1
ATOM 770 C CA . LEU A 1 101 ? 9.346 3.397 -3.134 1.00 91.25 101 LEU A CA 1
ATOM 771 C C . LEU A 1 101 ? 8.110 3.884 -2.366 1.00 91.25 101 LEU A C 1
ATOM 773 O O . LEU A 1 101 ? 8.232 4.365 -1.238 1.00 91.25 101 LEU A O 1
ATOM 777 N N . GLN A 1 102 ? 6.902 3.708 -2.912 1.00 90.94 102 GLN A N 1
ATOM 778 C CA . GLN A 1 102 ? 5.673 4.029 -2.186 1.00 90.94 102 GLN A CA 1
ATOM 779 C C . GLN A 1 102 ? 5.491 3.124 -0.962 1.00 90.94 102 GLN A C 1
ATOM 781 O O . GLN A 1 102 ? 5.053 3.588 0.091 1.00 90.94 102 GLN A O 1
ATOM 786 N N . TRP A 1 103 ? 5.850 1.842 -1.055 1.00 93.81 103 TRP A N 1
ATOM 787 C CA . TRP A 1 103 ? 5.792 0.914 0.077 1.00 93.81 103 TRP A CA 1
ATOM 788 C C . TRP A 1 103 ? 6.787 1.283 1.185 1.00 93.81 103 TRP A C 1
ATOM 790 O O . TRP A 1 103 ? 6.448 1.197 2.377 1.00 93.81 103 TRP A O 1
ATOM 800 N N . SER A 1 104 ? 7.973 1.758 0.800 1.00 91.62 104 SER A N 1
ATOM 801 C CA . SER A 1 104 ? 8.965 2.316 1.725 1.00 91.62 104 SER A CA 1
ATOM 802 C C . SER A 1 104 ? 8.428 3.569 2.427 1.00 91.62 104 SER A C 1
ATOM 804 O O . SER A 1 104 ? 8.476 3.636 3.657 1.00 91.62 104 SER A O 1
ATOM 806 N N . ARG A 1 105 ? 7.764 4.482 1.698 1.00 90.31 105 ARG A N 1
ATOM 807 C CA . ARG A 1 105 ? 7.079 5.665 2.276 1.00 90.31 105 ARG A CA 1
ATOM 808 C C . ARG A 1 105 ? 5.983 5.331 3.277 1.00 90.31 105 ARG A C 1
ATOM 810 O O . ARG A 1 105 ? 5.713 6.091 4.209 1.00 90.31 105 ARG A O 1
ATOM 817 N N . LEU A 1 106 ? 5.362 4.167 3.130 1.00 93.56 106 LEU A N 1
ATOM 818 C CA . LEU A 1 106 ? 4.341 3.679 4.053 1.00 93.56 106 LEU A CA 1
ATOM 819 C C . LEU A 1 106 ? 4.911 3.005 5.306 1.00 93.56 106 LEU A C 1
ATOM 821 O O . LEU A 1 106 ? 4.133 2.640 6.189 1.00 93.56 106 LEU A O 1
ATOM 825 N N . ARG A 1 107 ? 6.233 2.837 5.428 1.00 92.62 107 ARG A N 1
ATOM 826 C CA . ARG A 1 107 ? 6.864 2.197 6.593 1.00 92.62 107 ARG A CA 1
ATOM 827 C C . ARG A 1 107 ? 6.486 2.882 7.905 1.00 92.62 107 ARG A C 1
ATOM 829 O O . ARG A 1 107 ? 5.978 2.206 8.794 1.00 92.62 107 ARG A O 1
ATOM 836 N N . ALA A 1 108 ? 6.623 4.207 7.986 1.00 91.56 108 ALA A N 1
ATOM 837 C CA . ALA A 1 108 ? 6.278 4.963 9.192 1.00 91.56 108 ALA A CA 1
ATOM 838 C C . ALA A 1 108 ? 4.803 4.768 9.592 1.00 91.56 108 ALA A C 1
ATOM 840 O O . ALA A 1 108 ? 4.492 4.582 10.763 1.00 91.56 108 ALA A O 1
ATOM 841 N N . TRP A 1 109 ? 3.887 4.731 8.615 1.00 95.69 109 TRP A N 1
ATOM 842 C CA . TRP A 1 109 ? 2.467 4.463 8.871 1.00 95.69 109 TRP A CA 1
ATOM 843 C C . TRP A 1 109 ? 2.246 3.063 9.445 1.00 95.69 109 TRP A C 1
ATOM 845 O O . TRP A 1 109 ? 1.529 2.906 10.433 1.00 95.69 109 TRP A O 1
ATOM 855 N N . ARG A 1 110 ? 2.872 2.043 8.844 1.00 96.50 110 ARG A N 1
ATOM 856 C CA . ARG A 1 110 ? 2.782 0.652 9.311 1.00 96.50 110 ARG A CA 1
ATOM 857 C C . ARG A 1 110 ? 3.333 0.502 10.726 1.00 96.50 110 ARG A C 1
ATOM 859 O O . ARG A 1 110 ? 2.708 -0.161 11.550 1.00 96.50 110 ARG A O 1
ATOM 866 N N . GLU A 1 111 ? 4.461 1.141 11.020 1.00 94.81 111 GLU A N 1
ATOM 867 C CA . GLU A 1 111 ? 5.086 1.119 12.342 1.00 94.81 111 GLU A CA 1
ATOM 868 C C . GLU A 1 111 ? 4.205 1.798 13.397 1.00 94.81 111 GLU A C 1
ATOM 870 O O . GLU A 1 111 ? 3.898 1.162 14.405 1.00 94.81 111 GLU A O 1
ATOM 875 N N . SER A 1 112 ? 3.713 3.021 13.161 1.00 95.00 112 SER A N 1
ATOM 876 C CA . SER A 1 112 ? 2.833 3.713 14.120 1.00 95.00 112 SER A CA 1
ATOM 877 C C . SER A 1 112 ? 1.540 2.934 14.393 1.00 95.00 112 SER A C 1
ATOM 879 O O . SER A 1 112 ? 1.081 2.869 15.535 1.00 95.00 112 SER A O 1
ATOM 881 N N . LEU A 1 113 ? 0.962 2.291 13.370 1.00 96.81 113 LEU A N 1
ATOM 882 C CA . LEU A 1 113 ? -0.212 1.428 13.538 1.00 96.81 113 LEU A CA 1
ATOM 883 C C . LEU A 1 113 ? 0.116 0.169 14.351 1.00 96.81 113 LEU A C 1
ATOM 885 O O . LEU A 1 113 ? -0.630 -0.184 15.263 1.00 96.81 113 LEU A O 1
ATOM 889 N N . ALA A 1 114 ? 1.228 -0.505 14.051 1.00 96.12 114 ALA A N 1
ATOM 890 C CA . ALA A 1 114 ? 1.635 -1.725 14.745 1.00 96.12 114 ALA A CA 1
ATOM 891 C C . ALA A 1 114 ? 1.996 -1.467 16.218 1.00 96.12 114 ALA A C 1
ATOM 893 O O . ALA A 1 114 ? 1.609 -2.252 17.085 1.00 96.12 114 ALA A O 1
ATOM 894 N N . GLN A 1 115 ? 2.666 -0.347 16.513 1.00 95.00 115 GLN A N 1
ATOM 895 C CA . GLN A 1 115 ? 3.078 0.045 17.866 1.00 95.00 115 GLN A CA 1
ATOM 896 C C . GLN A 1 115 ? 1.908 0.100 18.855 1.00 95.00 115 GLN A C 1
ATOM 898 O O . GLN A 1 115 ? 2.079 -0.257 20.023 1.00 95.00 115 GLN A O 1
ATOM 903 N N . PHE A 1 116 ? 0.708 0.485 18.407 1.00 94.94 116 PHE A N 1
ATOM 904 C CA . PHE A 1 116 ? -0.483 0.471 19.257 1.00 94.94 116 PHE A CA 1
ATOM 905 C C . PHE A 1 116 ? -0.800 -0.932 19.797 1.00 94.94 116 PHE A C 1
ATOM 907 O O . PHE A 1 116 ? -1.171 -1.060 20.963 1.00 94.94 116 PHE A O 1
ATOM 914 N N . PHE A 1 117 ? -0.610 -1.976 18.986 1.00 95.31 117 PHE A N 1
ATOM 915 C CA . PHE A 1 117 ? -0.943 -3.362 19.326 1.00 95.31 117 PHE A CA 1
ATOM 916 C C . PHE A 1 117 ? 0.224 -4.150 19.946 1.00 95.31 117 PHE A C 1
ATOM 918 O O . PHE A 1 117 ? 0.031 -5.291 20.362 1.00 95.31 117 PHE A O 1
ATOM 925 N N . THR A 1 118 ? 1.427 -3.570 20.031 1.00 94.56 118 THR A N 1
ATOM 926 C CA . THR A 1 118 ? 2.612 -4.225 20.613 1.00 94.56 118 THR A CA 1
ATOM 927 C C . THR A 1 118 ? 2.428 -4.643 22.084 1.00 94.56 118 THR A C 1
ATOM 929 O O . THR A 1 118 ? 2.767 -5.795 22.406 1.00 94.56 118 THR A O 1
ATOM 932 N N . PRO A 1 119 ? 1.896 -3.781 22.985 1.00 94.56 119 PRO A N 1
ATOM 933 C CA . PRO A 1 119 ? 1.694 -4.133 24.391 1.00 94.56 119 PRO A CA 1
ATOM 934 C C . PRO A 1 119 ? 0.742 -5.318 24.556 1.00 94.56 119 PRO A C 1
ATOM 936 O O . PRO A 1 119 ? -0.274 -5.395 23.866 1.00 94.56 119 PRO A O 1
ATOM 939 N N . PHE A 1 120 ? 1.046 -6.215 25.499 1.00 94.31 120 PHE A N 1
ATOM 940 C CA . PHE A 1 120 ? 0.287 -7.452 25.720 1.00 94.31 120 PHE A CA 1
ATOM 941 C C . PHE A 1 120 ? -1.221 -7.201 25.877 1.00 94.31 120 PHE A C 1
ATOM 943 O O . PHE A 1 120 ? -2.013 -7.804 25.155 1.00 94.31 120 PHE A O 1
ATOM 950 N N . ASP A 1 121 ? -1.599 -6.222 26.701 1.00 92.56 121 ASP A N 1
ATOM 951 C CA . ASP A 1 121 ? -3.001 -5.892 26.998 1.00 92.56 121 ASP A CA 1
ATOM 952 C C . ASP A 1 121 ? -3.769 -5.311 25.801 1.00 92.56 121 ASP A C 1
ATOM 954 O O . ASP A 1 121 ? -4.998 -5.298 25.790 1.00 92.56 121 ASP A O 1
ATOM 958 N N . ARG A 1 122 ? -3.062 -4.837 24.765 1.00 94.31 122 ARG A N 1
ATOM 959 C CA . ARG A 1 122 ? -3.672 -4.259 23.557 1.00 94.31 122 ARG A CA 1
ATOM 960 C C . ARG A 1 122 ? -3.771 -5.250 22.403 1.00 94.31 122 ARG A C 1
ATOM 962 O O . ARG A 1 122 ? -4.546 -5.022 21.477 1.00 94.31 122 ARG A O 1
ATOM 969 N N . ARG A 1 123 ? -3.051 -6.375 22.450 1.00 94.69 123 ARG A N 1
ATOM 970 C CA . ARG A 1 123 ? -3.120 -7.420 21.411 1.00 94.69 123 ARG A CA 1
ATOM 971 C C . ARG A 1 123 ? -4.536 -7.956 21.169 1.00 94.69 123 ARG A C 1
ATOM 973 O O . ARG A 1 123 ? -4.870 -8.146 19.999 1.00 94.69 123 ARG A O 1
ATOM 980 N N . PRO A 1 124 ? -5.401 -8.156 22.189 1.00 94.25 124 PRO A N 1
ATOM 981 C CA . PRO A 1 124 ? -6.775 -8.609 21.960 1.00 94.25 124 PRO A CA 1
ATOM 982 C C . PRO A 1 124 ? -7.592 -7.686 21.044 1.00 94.25 124 PRO A C 1
ATOM 984 O O . PRO A 1 124 ? -8.484 -8.166 20.340 1.00 94.25 124 PRO A O 1
ATOM 987 N N . PHE A 1 125 ? -7.266 -6.387 20.981 1.00 96.12 125 PHE A N 1
ATOM 988 C CA . PHE A 1 125 ? -7.939 -5.440 20.089 1.00 96.12 125 PHE A CA 1
ATOM 989 C C . PHE A 1 125 ? -7.741 -5.762 18.603 1.00 96.12 125 PHE A C 1
ATOM 991 O O . PHE A 1 125 ? -8.619 -5.424 17.813 1.00 96.12 125 PHE A O 1
ATOM 998 N N . LEU A 1 126 ? -6.678 -6.480 18.210 1.00 95.62 126 LEU A N 1
ATOM 999 C CA . LEU A 1 126 ? -6.470 -6.912 16.817 1.00 95.62 126 LEU A CA 1
ATOM 1000 C C . LEU A 1 126 ? -7.639 -7.754 16.292 1.00 95.62 126 LEU A C 1
ATOM 1002 O O . LEU A 1 126 ? -8.104 -7.551 15.173 1.00 95.62 126 LEU A O 1
ATOM 1006 N N . ALA A 1 127 ? -8.151 -8.675 17.114 1.00 94.25 127 ALA A N 1
ATOM 1007 C CA . ALA A 1 127 ? -9.302 -9.511 16.764 1.00 94.25 127 ALA A CA 1
ATOM 1008 C C . ALA A 1 127 ? -10.639 -8.749 16.830 1.00 94.25 127 ALA A C 1
ATOM 1010 O O . ALA A 1 127 ? -11.670 -9.257 16.376 1.00 94.25 127 ALA A O 1
ATOM 1011 N N . GLY A 1 128 ? -10.621 -7.562 17.438 1.00 96.06 128 GLY A N 1
ATOM 1012 C CA . GLY A 1 128 ? -11.764 -6.688 17.656 1.00 96.06 128 GLY A CA 1
ATOM 1013 C C . GLY A 1 128 ? -11.930 -5.579 16.623 1.00 96.06 128 GLY A C 1
ATOM 1014 O O . GLY A 1 128 ? -12.939 -4.881 16.679 1.00 96.06 128 GLY A O 1
ATOM 1015 N N . ILE A 1 129 ? -10.970 -5.398 15.707 1.00 97.94 129 ILE A N 1
ATOM 1016 C CA . ILE A 1 129 ? -11.049 -4.385 14.647 1.00 97.94 129 ILE A CA 1
ATOM 1017 C C . ILE A 1 129 ? -12.332 -4.602 13.838 1.00 97.94 129 ILE A C 1
ATOM 1019 O O . ILE A 1 129 ? -12.584 -5.704 13.351 1.00 97.94 129 ILE A O 1
ATOM 1023 N N . SER A 1 130 ? -13.122 -3.543 13.688 1.00 97.75 130 SER A N 1
ATOM 1024 C CA . SER A 1 130 ? -14.351 -3.521 12.888 1.00 97.75 130 SER A CA 1
ATOM 1025 C C . SER A 1 130 ? -14.355 -2.412 11.839 1.00 97.75 130 SER A C 1
ATOM 1027 O O . SER A 1 130 ? -15.152 -2.479 10.909 1.00 97.75 130 SER A O 1
ATOM 1029 N N . GLU A 1 131 ? -13.469 -1.420 11.954 1.00 98.38 131 GLU A N 1
ATOM 1030 C CA . GLU A 1 131 ? -13.399 -0.279 11.040 1.00 98.38 131 GLU A CA 1
ATOM 1031 C C . GLU A 1 131 ? -11.945 0.103 10.721 1.00 98.38 131 GLU A C 1
ATOM 1033 O O . GLU A 1 131 ? -11.092 0.147 11.615 1.00 98.38 131 GLU A O 1
ATOM 1038 N N . LEU A 1 132 ? -11.684 0.418 9.451 1.00 98.69 132 LEU A N 1
ATOM 1039 C CA . LEU A 1 132 ? -10.455 1.027 8.946 1.00 98.69 132 LEU A CA 1
ATOM 1040 C C . LEU A 1 132 ? -10.805 2.205 8.024 1.00 98.69 132 LEU A C 1
ATOM 1042 O O . LEU A 1 132 ? -11.323 2.017 6.928 1.00 98.69 132 LEU A O 1
ATOM 1046 N N . GLY A 1 133 ? -10.482 3.425 8.436 1.00 98.31 133 GLY A N 1
ATOM 1047 C CA . GLY A 1 133 ? -10.629 4.629 7.620 1.00 98.31 133 GLY A CA 1
ATOM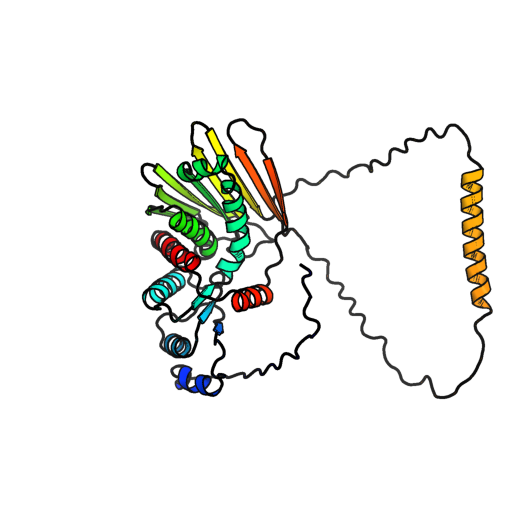 1048 C C . GLY A 1 133 ? -9.276 5.140 7.136 1.00 98.31 133 GLY A C 1
ATOM 1049 O O . GLY A 1 133 ? -8.351 5.261 7.936 1.00 98.31 133 GLY A O 1
ATOM 1050 N N . ILE A 1 134 ? -9.152 5.483 5.856 1.00 97.75 134 ILE A N 1
ATOM 1051 C CA . ILE A 1 134 ? -7.925 6.048 5.282 1.00 97.75 134 ILE A CA 1
ATOM 1052 C C . ILE A 1 134 ? -8.255 7.325 4.514 1.00 97.75 134 ILE A C 1
ATOM 1054 O O . ILE A 1 134 ? -9.047 7.305 3.572 1.00 97.75 134 ILE A O 1
ATOM 1058 N N . ASP A 1 135 ? -7.604 8.421 4.889 1.00 94.88 135 ASP A N 1
ATOM 1059 C CA . ASP A 1 135 ? -7.660 9.676 4.148 1.00 94.88 135 ASP A CA 1
ATOM 1060 C C . ASP A 1 135 ? -6.377 9.840 3.334 1.00 94.88 135 ASP A C 1
ATOM 1062 O O . ASP A 1 135 ? -5.275 9.682 3.870 1.00 94.88 135 ASP A O 1
ATOM 1066 N N . TYR A 1 136 ? -6.512 10.196 2.061 1.00 92.25 136 TYR A N 1
ATOM 1067 C CA . TYR A 1 136 ? -5.389 10.420 1.153 1.00 92.25 136 TYR A CA 1
ATOM 1068 C C . TYR A 1 136 ? -5.580 11.706 0.341 1.00 92.25 136 TYR A C 1
ATOM 1070 O O . TYR A 1 136 ? -6.707 12.142 0.108 1.00 92.25 136 TYR A O 1
ATOM 1078 N N . ALA A 1 137 ? -4.483 12.327 -0.079 1.00 89.25 137 ALA A N 1
ATOM 1079 C CA . ALA A 1 137 ? -4.500 13.596 -0.788 1.00 89.25 137 ALA A CA 1
ATOM 1080 C C . ALA A 1 137 ? -4.875 13.441 -2.271 1.00 89.25 137 ALA A C 1
ATOM 1082 O O . ALA A 1 137 ? -4.403 12.540 -2.965 1.00 89.25 137 ALA A O 1
ATOM 1083 N N . GLY A 1 138 ? -5.678 14.376 -2.777 1.00 81.50 138 GLY A N 1
ATOM 1084 C CA . GLY A 1 138 ? -5.915 14.565 -4.208 1.00 81.50 138 GLY A CA 1
ATOM 1085 C C . GLY A 1 138 ? -7.105 13.797 -4.781 1.00 81.50 138 GLY A C 1
ATOM 1086 O O . GLY A 1 138 ? -7.495 12.726 -4.311 1.00 81.50 138 GLY A O 1
ATOM 1087 N N . ASP A 1 139 ? -7.651 14.335 -5.866 1.00 68.94 139 ASP A N 1
ATOM 1088 C CA . ASP A 1 139 ? -8.865 13.845 -6.514 1.00 68.94 139 ASP A CA 1
ATOM 1089 C C . ASP A 1 139 ? -8.502 12.799 -7.591 1.00 68.94 139 ASP A C 1
ATOM 1091 O O . ASP A 1 139 ? -7.678 13.059 -8.463 1.00 68.94 139 ASP A O 1
ATOM 1095 N N . GLY A 1 140 ? -9.085 11.593 -7.540 1.00 65.44 140 GLY A N 1
ATOM 1096 C CA . GLY A 1 140 ? -8.892 10.578 -8.590 1.00 65.44 140 GLY A CA 1
ATOM 1097 C C . GLY A 1 140 ? -8.801 9.131 -8.103 1.00 65.44 140 GLY A C 1
ATOM 1098 O O . GLY A 1 140 ? -8.539 8.853 -6.931 1.00 65.44 140 GLY A O 1
ATOM 1099 N N . ARG A 1 141 ? -9.029 8.182 -9.025 1.00 65.25 141 ARG A N 1
ATOM 1100 C CA . ARG A 1 141 ? -8.931 6.733 -8.753 1.00 65.25 141 ARG A CA 1
ATOM 1101 C C . ARG A 1 141 ? -7.483 6.265 -8.572 1.00 65.25 141 ARG A C 1
ATOM 1103 O O . ARG A 1 141 ? -7.253 5.314 -7.832 1.00 65.25 141 ARG A O 1
ATOM 1110 N N . GLY A 1 142 ? -6.531 6.932 -9.228 1.00 65.12 142 GLY A N 1
ATOM 1111 C CA . GLY A 1 142 ? -5.116 6.564 -9.200 1.00 65.12 142 GLY A CA 1
ATOM 1112 C C . GLY A 1 142 ? -4.408 6.836 -7.873 1.00 65.12 142 GLY A C 1
ATOM 1113 O O . GLY A 1 142 ? -3.572 6.051 -7.442 1.00 65.12 142 GLY A O 1
ATOM 1114 N N . ASN A 1 143 ? -4.860 7.855 -7.145 1.00 78.94 143 ASN A N 1
ATOM 1115 C CA . ASN A 1 143 ? -4.299 8.285 -5.860 1.00 78.94 143 ASN A CA 1
ATOM 1116 C C . ASN A 1 143 ? -4.564 7.295 -4.703 1.00 78.94 143 ASN A C 1
ATOM 1118 O O . ASN A 1 143 ? -4.200 7.543 -3.559 1.00 78.94 143 ASN A O 1
ATOM 1122 N N . ARG A 1 144 ? -5.225 6.164 -4.972 1.00 89.25 144 ARG A N 1
ATOM 1123 C CA . ARG A 1 144 ? -5.651 5.193 -3.954 1.00 89.25 144 ARG A CA 1
ATOM 1124 C C . ARG A 1 144 ? -4.610 4.116 -3.653 1.00 89.25 144 ARG A C 1
ATOM 1126 O O . ARG A 1 144 ? -4.831 3.344 -2.725 1.00 89.25 144 ARG A O 1
ATOM 1133 N N . ILE A 1 145 ? -3.505 4.030 -4.403 1.00 92.06 145 ILE A N 1
ATOM 1134 C CA . ILE A 1 145 ? -2.512 2.946 -4.253 1.00 92.06 145 ILE A CA 1
ATOM 1135 C C . ILE A 1 145 ? -1.977 2.886 -2.816 1.00 92.06 145 ILE A C 1
ATOM 1137 O O . ILE A 1 145 ? -1.991 1.817 -2.207 1.00 92.06 145 ILE A O 1
ATOM 1141 N N . GLY A 1 146 ? -1.589 4.023 -2.227 1.00 94.19 146 GLY A N 1
ATOM 1142 C CA . GLY A 1 146 ? -1.091 4.049 -0.850 1.00 94.19 146 GLY A CA 1
ATOM 1143 C C . GLY A 1 146 ? -2.110 3.519 0.169 1.00 94.19 146 GLY A C 1
ATOM 1144 O O . GLY A 1 146 ? -1.778 2.704 1.033 1.00 94.19 146 GLY A O 1
ATOM 1145 N N . ALA A 1 147 ? -3.378 3.916 0.022 1.00 95.75 147 ALA A N 1
ATOM 1146 C CA . ALA A 1 147 ? -4.475 3.446 0.870 1.00 95.75 147 ALA A CA 1
ATOM 1147 C C . ALA A 1 147 ? -4.760 1.948 0.663 1.00 95.75 147 ALA A C 1
ATOM 1149 O O . ALA A 1 147 ? -4.971 1.198 1.626 1.00 95.75 147 ALA A O 1
ATOM 1150 N N . ALA A 1 148 ? -4.701 1.488 -0.588 1.00 96.31 148 ALA A N 1
ATOM 1151 C CA . ALA A 1 148 ? -4.831 0.084 -0.937 1.00 96.31 148 ALA A CA 1
ATOM 1152 C C . ALA A 1 148 ? -3.693 -0.755 -0.340 1.00 96.31 148 ALA A C 1
ATOM 1154 O O . ALA A 1 148 ? -3.967 -1.854 0.136 1.00 96.31 148 ALA A O 1
ATOM 1155 N N . PHE A 1 149 ? -2.456 -0.250 -0.280 1.00 97.50 149 PHE A N 1
ATOM 1156 C CA . PHE A 1 149 ? -1.340 -0.958 0.353 1.00 97.50 149 PHE A CA 1
ATOM 1157 C C . PHE A 1 149 ? -1.477 -1.091 1.864 1.00 97.50 149 PHE A C 1
ATOM 1159 O O . PHE A 1 149 ? -1.271 -2.189 2.373 1.00 97.50 149 PHE A O 1
ATOM 1166 N N . ILE A 1 150 ? -1.865 -0.034 2.586 1.00 98.38 150 ILE A N 1
ATOM 1167 C CA . ILE A 1 150 ? -2.128 -0.144 4.033 1.00 98.38 150 ILE A CA 1
ATOM 1168 C C . ILE A 1 150 ? -3.257 -1.145 4.300 1.00 98.38 150 ILE A C 1
ATOM 1170 O O . ILE A 1 150 ? -3.122 -2.021 5.155 1.00 98.38 150 ILE A O 1
ATOM 1174 N N . THR A 1 151 ? -4.337 -1.079 3.519 1.00 98.44 151 THR A N 1
ATOM 1175 C CA . THR A 1 151 ? -5.452 -2.033 3.626 1.00 98.44 151 THR A CA 1
ATOM 1176 C C . THR A 1 151 ? -5.008 -3.455 3.299 1.00 98.44 151 THR A C 1
ATOM 1178 O O . THR A 1 151 ? -5.340 -4.395 4.020 1.00 98.44 151 THR A O 1
ATOM 1181 N N . GLY A 1 152 ? -4.236 -3.624 2.225 1.00 98.12 152 GLY A N 1
ATOM 1182 C CA . GLY A 1 152 ? -3.703 -4.906 1.784 1.00 98.12 152 GLY A CA 1
ATOM 1183 C C . GLY A 1 152 ? -2.762 -5.524 2.812 1.00 98.12 152 GLY A C 1
ATOM 1184 O O . GLY A 1 152 ? -2.851 -6.722 3.075 1.00 98.12 152 GLY A O 1
ATOM 1185 N N . TRP A 1 153 ? -1.932 -4.704 3.453 1.00 98.56 153 TRP A N 1
ATOM 1186 C CA . TRP A 1 153 ? -1.058 -5.097 4.553 1.00 98.56 153 TRP A CA 1
ATOM 1187 C C . TRP A 1 153 ? -1.840 -5.586 5.768 1.00 98.56 153 TRP A C 1
ATOM 1189 O O . TRP A 1 153 ? -1.607 -6.706 6.221 1.00 98.56 153 TRP A O 1
ATOM 1199 N N . MET A 1 154 ? -2.811 -4.806 6.255 1.00 98.38 154 MET A N 1
ATOM 1200 C CA . MET A 1 154 ? -3.649 -5.224 7.385 1.00 98.38 154 MET A CA 1
ATOM 1201 C C . MET A 1 154 ? -4.439 -6.492 7.050 1.00 98.38 154 MET A C 1
ATOM 1203 O O . MET A 1 154 ? -4.468 -7.430 7.844 1.00 98.38 154 MET A O 1
ATOM 1207 N N . ALA A 1 155 ? -5.007 -6.574 5.844 1.00 98.31 155 ALA A N 1
ATOM 1208 C CA . ALA A 1 155 ? -5.739 -7.753 5.403 1.00 98.31 155 ALA A CA 1
ATOM 1209 C C . ALA A 1 155 ? -4.844 -8.997 5.288 1.00 98.31 155 ALA A C 1
ATOM 1211 O O . ALA A 1 155 ? -5.261 -10.093 5.664 1.00 98.31 155 ALA A O 1
ATOM 1212 N N . ALA A 1 156 ? -3.610 -8.845 4.798 1.00 97.88 156 ALA A N 1
ATOM 1213 C CA . ALA A 1 156 ? -2.633 -9.926 4.730 1.00 97.88 156 ALA A CA 1
ATOM 1214 C C . ALA A 1 156 ? -2.177 -10.375 6.125 1.00 97.88 156 ALA A C 1
ATOM 1216 O O . ALA A 1 156 ? -2.110 -11.577 6.375 1.00 97.88 156 ALA A O 1
ATOM 1217 N N . ALA A 1 157 ? -1.886 -9.430 7.022 1.00 97.12 157 ALA A N 1
ATOM 1218 C CA . ALA A 1 157 ? -1.394 -9.701 8.371 1.00 97.12 157 ALA A CA 1
ATOM 1219 C C . ALA A 1 157 ? -2.464 -10.323 9.284 1.00 97.12 157 ALA A C 1
ATOM 1221 O O . ALA A 1 157 ? -2.151 -11.193 10.091 1.00 97.12 157 ALA A O 1
ATOM 1222 N N . LEU A 1 158 ? -3.726 -9.907 9.139 1.00 96.88 158 LEU A N 1
ATOM 1223 C CA . LEU A 1 158 ? -4.840 -10.317 10.004 1.00 96.88 158 LEU A CA 1
ATOM 1224 C C . LEU A 1 158 ? -5.760 -11.364 9.360 1.00 96.88 158 LEU A C 1
ATOM 1226 O O . LEU A 1 158 ? -6.791 -11.728 9.924 1.00 96.88 158 LEU A O 1
ATOM 1230 N N . GLY A 1 159 ? -5.410 -11.847 8.166 1.00 97.00 159 GLY A N 1
ATOM 1231 C CA . GLY A 1 159 ? -6.161 -12.888 7.467 1.00 97.00 159 GLY A CA 1
ATOM 1232 C C . GLY A 1 159 ? -7.538 -12.446 6.963 1.00 97.00 159 GLY A C 1
ATOM 1233 O O . GLY A 1 159 ? -8.404 -13.295 6.736 1.00 97.00 159 GLY A O 1
ATOM 1234 N N . TRP A 1 160 ? -7.762 -11.145 6.772 1.00 98.12 160 TRP A N 1
ATOM 1235 C CA . TRP A 1 160 ? -9.035 -10.625 6.282 1.00 98.12 160 TRP A CA 1
ATOM 1236 C C . TRP A 1 160 ? -9.297 -11.047 4.831 1.00 98.12 160 TRP A C 1
ATOM 1238 O O . TRP A 1 160 ? -8.392 -11.094 3.994 1.00 98.12 160 TRP A O 1
ATOM 1248 N N . LYS A 1 161 ? -10.561 -11.333 4.508 1.00 98.00 161 LYS A N 1
ATOM 1249 C CA . LYS A 1 161 ? -10.992 -11.762 3.168 1.00 98.00 161 LYS A CA 1
ATOM 1250 C C . LYS A 1 161 ? -12.013 -10.799 2.591 1.00 98.00 161 LYS A C 1
ATOM 1252 O O . LYS A 1 161 ? -13.129 -10.713 3.106 1.00 98.00 161 LYS A O 1
ATOM 1257 N N . LEU A 1 162 ? -11.656 -10.123 1.502 1.00 98.25 162 LEU A N 1
ATOM 1258 C CA . LEU A 1 162 ? -12.543 -9.187 0.816 1.00 98.25 162 LEU A CA 1
ATOM 1259 C C . LEU A 1 162 ? -13.847 -9.880 0.388 1.00 98.25 162 LEU A C 1
ATOM 1261 O O . LEU A 1 162 ? -13.810 -10.916 -0.273 1.00 98.25 162 LEU A O 1
ATOM 1265 N N . GLN A 1 163 ? -14.992 -9.317 0.773 1.00 97.75 163 GLN A N 1
ATOM 1266 C CA . GLN A 1 163 ? -16.320 -9.816 0.394 1.00 97.75 163 GLN A CA 1
ATOM 1267 C C . GLN A 1 163 ? -16.933 -8.984 -0.724 1.00 97.75 163 GLN A C 1
ATOM 1269 O O . GLN A 1 163 ? -17.381 -9.518 -1.737 1.00 97.75 163 GLN A O 1
ATOM 1274 N N . ARG A 1 164 ? -16.952 -7.665 -0.541 1.00 96.00 164 ARG A N 1
ATOM 1275 C CA . ARG A 1 164 ? -17.501 -6.709 -1.502 1.00 96.00 164 ARG A CA 1
ATOM 1276 C C . ARG A 1 164 ? -16.742 -5.394 -1.384 1.00 96.00 164 ARG A C 1
ATOM 1278 O O . ARG A 1 164 ? -16.269 -5.064 -0.299 1.00 96.00 164 ARG A O 1
ATOM 1285 N N . ALA A 1 165 ? -16.658 -4.657 -2.478 1.00 96.12 165 ALA A N 1
ATOM 1286 C CA . ALA A 1 165 ? -16.183 -3.285 -2.479 1.00 96.12 165 ALA A CA 1
ATOM 1287 C C . ALA A 1 165 ? -16.925 -2.490 -3.549 1.00 96.12 165 ALA A C 1
ATOM 1289 O O . ALA A 1 165 ? -17.445 -3.072 -4.502 1.00 96.12 165 ALA A O 1
ATOM 1290 N N . ALA A 1 166 ? -16.977 -1.181 -3.359 1.00 93.25 166 ALA A N 1
ATOM 1291 C CA . ALA A 1 166 ? -17.521 -0.227 -4.305 1.00 93.25 166 ALA A CA 1
ATOM 1292 C C . ALA A 1 166 ? -16.709 1.071 -4.237 1.00 93.25 166 ALA A C 1
ATOM 1294 O O . ALA A 1 166 ? -16.249 1.467 -3.163 1.00 93.25 166 ALA A O 1
ATOM 1295 N N . ALA A 1 167 ? -16.565 1.749 -5.373 1.00 89.25 167 ALA A N 1
ATOM 1296 C CA . ALA A 1 167 ? -16.077 3.121 -5.416 1.00 89.25 167 ALA A CA 1
ATOM 1297 C C . ALA A 1 167 ? -17.219 4.099 -5.661 1.00 89.25 167 ALA A C 1
ATOM 1299 O O . ALA A 1 167 ? -18.069 3.884 -6.525 1.00 89.25 167 ALA A O 1
ATOM 1300 N N . GLY A 1 168 ? -17.174 5.210 -4.935 1.00 83.69 168 GLY A N 1
ATOM 1301 C CA . GLY A 1 168 ? -17.989 6.385 -5.195 1.00 83.69 168 GLY A CA 1
ATOM 1302 C C . GLY A 1 168 ? -17.257 7.425 -6.044 1.00 83.69 168 GLY A C 1
ATOM 1303 O O . GLY A 1 168 ? -16.088 7.267 -6.423 1.00 83.69 168 GLY A O 1
ATOM 1304 N N . ALA A 1 169 ? -17.960 8.524 -6.312 1.00 79.50 169 ALA A N 1
ATOM 1305 C CA . ALA A 1 169 ? -17.368 9.734 -6.870 1.00 79.50 169 ALA A CA 1
ATOM 1306 C C . ALA A 1 169 ? -16.294 10.316 -5.928 1.00 79.50 169 ALA A C 1
ATOM 1308 O O . ALA A 1 169 ? -16.278 10.038 -4.729 1.00 79.50 169 ALA A O 1
ATOM 1309 N N . GLY A 1 170 ? -15.377 11.119 -6.480 1.00 74.94 170 GLY A N 1
ATOM 1310 C CA . GLY A 1 170 ? -14.416 11.884 -5.676 1.00 74.94 170 GLY A CA 1
ATOM 1311 C C . GLY A 1 170 ? -13.417 11.038 -4.884 1.00 74.94 170 GLY A C 1
ATOM 1312 O O . GLY A 1 170 ? -12.991 11.438 -3.812 1.00 74.94 170 GLY A O 1
ATOM 1313 N N . GLY A 1 171 ? -13.055 9.842 -5.356 1.00 80.25 171 GLY A N 1
ATOM 1314 C CA . GLY A 1 171 ? -12.019 9.052 -4.685 1.00 80.25 171 GLY A CA 1
ATOM 1315 C C . GLY A 1 171 ? -12.515 8.161 -3.538 1.00 80.25 171 GLY A C 1
ATOM 1316 O O . GLY A 1 171 ? -11.762 7.301 -3.094 1.00 80.25 171 GLY A O 1
ATOM 1317 N N . ILE A 1 172 ? -13.796 8.225 -3.171 1.00 87.69 172 ILE A N 1
ATOM 1318 C CA . ILE A 1 172 ? -14.359 7.407 -2.087 1.00 87.69 172 ILE A CA 1
ATOM 1319 C C . ILE A 1 172 ? -14.346 5.915 -2.445 1.00 87.69 172 ILE A C 1
ATOM 1321 O O . ILE A 1 172 ? -14.676 5.535 -3.572 1.00 87.69 172 ILE A O 1
ATOM 1325 N N . VAL A 1 173 ? -13.987 5.072 -1.479 1.00 92.75 173 VAL A N 1
ATOM 1326 C CA . VAL A 1 173 ? -14.092 3.608 -1.559 1.00 92.75 173 VAL A CA 1
ATOM 1327 C C . VAL A 1 173 ? -14.728 3.097 -0.280 1.00 92.75 173 VAL A C 1
ATOM 1329 O O . VAL A 1 173 ? -14.349 3.547 0.794 1.00 92.75 173 VAL A O 1
ATOM 1332 N N . ALA A 1 174 ? -15.644 2.142 -0.398 1.00 95.94 174 ALA A N 1
ATOM 1333 C CA . ALA A 1 174 ? -16.148 1.356 0.719 1.00 95.94 174 ALA A CA 1
ATOM 1334 C C . ALA A 1 174 ? -15.929 -0.128 0.418 1.00 95.94 174 ALA A C 1
ATOM 1336 O O . ALA A 1 174 ? -16.281 -0.610 -0.663 1.00 95.94 174 ALA A O 1
ATOM 1337 N N . ALA A 1 175 ? -15.351 -0.866 1.356 1.00 97.94 175 ALA A N 1
ATOM 1338 C CA . ALA A 1 175 ? -15.114 -2.295 1.231 1.00 97.94 175 ALA A CA 1
ATOM 1339 C C . ALA A 1 175 ? -15.440 -3.022 2.532 1.00 97.94 175 ALA A C 1
ATOM 1341 O O . ALA A 1 175 ? -15.207 -2.517 3.622 1.00 97.94 175 ALA A O 1
ATOM 1342 N N . TYR A 1 176 ? -15.957 -4.240 2.409 1.00 98.19 176 TYR A N 1
ATOM 1343 C CA . TYR A 1 176 ? -16.263 -5.096 3.546 1.00 98.19 176 TYR A CA 1
ATOM 1344 C C . TYR A 1 176 ? -15.412 -6.351 3.464 1.00 98.19 176 TYR A C 1
ATOM 1346 O O . TYR A 1 176 ? -15.432 -7.077 2.461 1.00 98.19 176 TYR A O 1
ATOM 1354 N N . TYR A 1 177 ? -14.692 -6.623 4.540 1.00 98.56 177 TYR A N 1
ATOM 1355 C CA . TYR A 1 177 ? -13.853 -7.796 4.693 1.00 98.56 177 TYR A CA 1
ATOM 1356 C C . TYR A 1 177 ? -14.426 -8.716 5.763 1.00 98.56 177 TYR A C 1
ATOM 1358 O O . TYR A 1 177 ? -14.967 -8.264 6.764 1.00 98.56 177 TYR A O 1
ATOM 1366 N N . ARG A 1 178 ? -14.267 -10.024 5.578 1.00 98.12 178 ARG A N 1
ATOM 1367 C CA . ARG A 1 178 ? -14.522 -11.023 6.617 1.00 98.12 178 ARG A CA 1
ATOM 1368 C C . ARG A 1 178 ? -13.254 -11.227 7.441 1.00 98.12 178 ARG A C 1
ATOM 1370 O O . ARG A 1 178 ? -12.211 -11.540 6.866 1.00 98.12 178 ARG A O 1
ATOM 1377 N N . ALA A 1 179 ? -13.368 -11.120 8.759 1.00 95.69 179 ALA A N 1
ATOM 1378 C CA . ALA A 1 179 ? -12.323 -11.408 9.738 1.00 95.69 179 ALA A CA 1
ATOM 1379 C C . ALA A 1 179 ? -12.861 -12.439 10.747 1.00 95.69 179 ALA A C 1
ATOM 1381 O O . ALA A 1 179 ? -13.502 -12.097 11.742 1.00 95.69 179 ALA A O 1
ATOM 1382 N N . GLY A 1 180 ? -12.682 -13.729 10.449 1.00 91.38 180 GLY A N 1
ATOM 1383 C CA . GLY A 1 180 ? -13.349 -14.803 11.192 1.00 91.38 180 GLY A CA 1
ATOM 1384 C C . GLY A 1 180 ? -14.875 -14.698 11.076 1.00 91.38 180 GLY A C 1
ATOM 1385 O O . GLY A 1 180 ? -15.410 -14.742 9.970 1.00 91.38 180 GLY A O 1
ATOM 1386 N N . GLN A 1 181 ? -15.559 -14.537 12.212 1.00 87.81 181 GLN A N 1
ATOM 1387 C CA . GLN A 1 181 ? -17.018 -14.339 12.288 1.00 87.81 181 GLN A CA 1
ATOM 1388 C C . GLN A 1 181 ? -17.443 -12.863 12.210 1.00 87.81 181 GLN A C 1
ATOM 1390 O O . GLN A 1 181 ? -18.633 -12.559 12.237 1.00 87.81 181 GLN A O 1
ATOM 1395 N N . ARG A 1 182 ? -16.485 -11.933 12.144 1.00 91.75 182 ARG A N 1
ATOM 1396 C CA . ARG A 1 182 ? -16.746 -10.492 12.110 1.00 91.75 182 ARG A CA 1
ATOM 1397 C C . ARG A 1 182 ? -16.603 -9.935 10.703 1.00 91.75 182 ARG A C 1
ATOM 1399 O O . ARG A 1 182 ? -15.956 -10.526 9.833 1.00 91.75 182 ARG A O 1
ATOM 1406 N N . THR A 1 183 ? -17.173 -8.753 10.522 1.00 96.69 183 THR A N 1
ATOM 1407 C CA . THR A 1 183 ? -16.975 -7.929 9.334 1.00 96.69 183 THR A CA 1
ATOM 1408 C C . THR A 1 183 ? -16.129 -6.722 9.711 1.00 96.69 183 THR A C 1
ATOM 1410 O O . THR A 1 183 ? -16.363 -6.113 10.752 1.00 96.69 183 THR A O 1
ATOM 1413 N N . VAL A 1 184 ? -15.163 -6.391 8.860 1.00 98.38 184 VAL A N 1
ATOM 1414 C CA . VAL A 1 184 ? -14.388 -5.154 8.931 1.00 98.38 184 VAL A CA 1
ATOM 1415 C C . VAL A 1 184 ? -14.820 -4.265 7.782 1.00 98.38 184 VAL A C 1
ATOM 1417 O O . VAL A 1 184 ? -14.776 -4.685 6.622 1.00 98.38 184 VAL A O 1
ATOM 1420 N N . GLU A 1 185 ? -15.245 -3.057 8.107 1.00 98.44 185 GLU A N 1
ATOM 1421 C CA . GLU A 1 185 ? -15.567 -2.032 7.131 1.00 98.44 185 GLU A CA 1
ATOM 1422 C C . GLU A 1 185 ? -14.334 -1.171 6.854 1.00 98.44 185 GLU A C 1
ATOM 1424 O O . GLU A 1 185 ? -13.628 -0.755 7.771 1.00 98.44 185 GLU A O 1
ATOM 1429 N N . VAL A 1 186 ? -14.046 -0.938 5.579 1.00 98.56 186 VAL A N 1
ATOM 1430 C CA . VAL A 1 186 ? -12.900 -0.158 5.125 1.00 98.56 186 VAL A CA 1
ATOM 1431 C C . VAL A 1 186 ? -13.394 0.994 4.271 1.00 98.56 186 VAL A C 1
ATOM 1433 O O . VAL A 1 186 ? -14.084 0.762 3.278 1.00 98.56 186 VAL A O 1
ATOM 1436 N N . HIS A 1 187 ? -12.990 2.214 4.615 1.00 97.19 187 HIS A N 1
ATOM 1437 C CA . HIS A 1 187 ? -13.392 3.433 3.920 1.00 97.19 187 HIS A CA 1
ATOM 1438 C C . HIS A 1 187 ? -12.188 4.241 3.473 1.00 97.19 187 HIS A C 1
ATOM 1440 O O . HIS A 1 187 ? -11.323 4.564 4.287 1.00 97.19 187 HIS A O 1
ATOM 1446 N N . PHE A 1 188 ? -12.153 4.631 2.201 1.00 95.44 188 PHE A N 1
ATOM 1447 C CA . PHE A 1 188 ? -11.201 5.624 1.709 1.00 95.44 188 PHE A CA 1
ATOM 1448 C C . PHE A 1 188 ? -11.901 6.951 1.480 1.00 95.44 188 PHE A C 1
ATOM 1450 O O . PHE A 1 188 ? -13.001 6.987 0.923 1.00 95.44 188 PHE A O 1
ATOM 1457 N N . ARG A 1 189 ? -11.238 8.041 1.857 1.00 92.25 189 ARG A N 1
ATOM 1458 C CA . ARG A 1 189 ? -11.689 9.404 1.582 1.00 92.25 189 ARG A CA 1
ATOM 1459 C C . ARG A 1 189 ? -10.564 10.187 0.923 1.00 92.25 189 ARG A C 1
ATOM 1461 O O . ARG A 1 189 ? -9.444 10.216 1.425 1.00 92.25 189 ARG A O 1
ATOM 1468 N N . SER A 1 190 ? -10.878 10.831 -0.194 1.00 91.25 190 SER A N 1
ATOM 1469 C CA . SER A 1 190 ? -9.99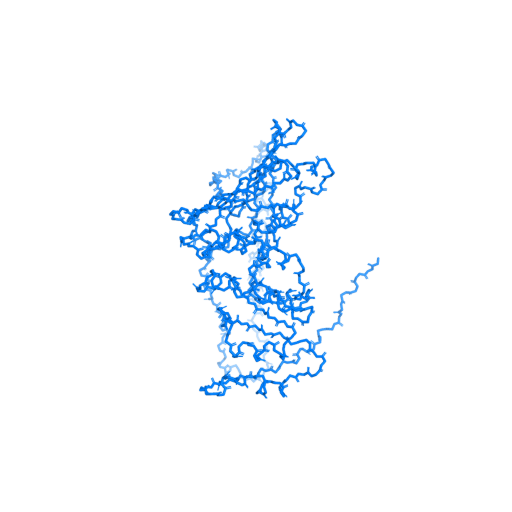5 11.848 -0.753 1.00 91.25 190 SER A CA 1
ATOM 1470 C C . SER A 1 190 ? -10.140 13.132 0.062 1.00 91.25 190 SER A C 1
ATOM 1472 O O . SER A 1 190 ? -11.255 13.536 0.403 1.00 91.25 190 SER A O 1
ATOM 1474 N N . VAL A 1 191 ? -9.015 13.753 0.397 1.00 89.75 191 VAL A N 1
ATOM 1475 C CA . VAL A 1 191 ? -8.948 15.043 1.082 1.00 89.75 191 VAL A CA 1
ATOM 1476 C C . VAL A 1 191 ? -8.081 16.012 0.286 1.00 89.75 191 VAL A C 1
ATOM 1478 O O . VAL A 1 191 ? -7.146 15.620 -0.415 1.00 89.75 191 VAL A O 1
ATOM 1481 N N . ARG A 1 192 ? -8.371 17.306 0.409 1.00 85.56 192 ARG A N 1
ATOM 1482 C CA . ARG A 1 192 ? -7.535 18.364 -0.164 1.00 85.56 192 ARG A CA 1
ATOM 1483 C C . ARG A 1 192 ? -6.585 18.879 0.908 1.00 85.56 192 ARG A C 1
ATOM 1485 O O . ARG A 1 192 ? -7.031 19.443 1.901 1.00 85.56 192 ARG A O 1
ATOM 1492 N N . LYS A 1 193 ? -5.286 18.674 0.699 1.00 80.88 193 LYS A N 1
ATOM 1493 C CA . LYS A 1 193 ? -4.208 19.243 1.512 1.00 80.88 193 LYS A CA 1
ATOM 1494 C C . LYS A 1 193 ? -3.147 19.805 0.575 1.00 80.88 193 LYS A C 1
ATOM 1496 O O . LYS A 1 193 ? -2.499 19.041 -0.126 1.00 80.88 193 LYS A O 1
ATOM 1501 N N . GLU A 1 194 ? -2.990 21.127 0.556 1.00 74.38 194 GLU A N 1
ATOM 1502 C CA . GLU A 1 194 ? -2.122 21.827 -0.410 1.00 74.38 194 GLU A CA 1
ATOM 1503 C C . GLU A 1 194 ? -0.637 21.452 -0.298 1.00 74.38 194 GLU A C 1
ATOM 1505 O O . GLU A 1 194 ? 0.103 21.576 -1.267 1.00 74.38 194 GLU A O 1
ATOM 1510 N N . HIS A 1 195 ? -0.203 20.990 0.876 1.00 76.88 195 HIS A N 1
ATOM 1511 C CA . HIS A 1 195 ? 1.182 20.601 1.143 1.00 76.88 195 HIS A CA 1
ATOM 1512 C C . HIS A 1 195 ? 1.472 19.115 0.877 1.00 76.88 195 HIS A C 1
ATOM 1514 O O . HIS A 1 195 ? 2.622 18.710 1.011 1.00 76.88 195 HIS A O 1
ATOM 1520 N N . LEU A 1 196 ? 0.459 18.302 0.54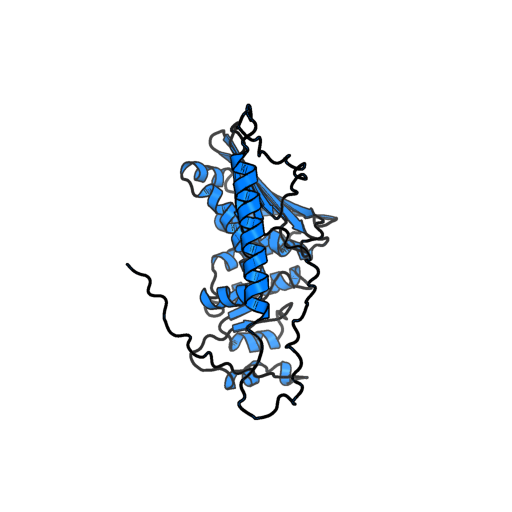9 1.00 80.62 196 LEU A N 1
ATOM 1521 C CA . LEU A 1 196 ? 0.640 16.880 0.248 1.00 80.62 196 LEU A CA 1
ATOM 1522 C C . LEU A 1 196 ? 0.583 16.639 -1.254 1.00 80.62 196 LEU A C 1
ATOM 1524 O O . LEU A 1 196 ? -0.288 17.169 -1.953 1.00 80.62 196 LEU A O 1
ATOM 1528 N N . ALA A 1 197 ? 1.476 15.784 -1.740 1.00 82.81 197 ALA A N 1
ATOM 1529 C CA . ALA A 1 197 ? 1.404 15.319 -3.113 1.00 82.81 197 ALA A CA 1
ATOM 1530 C C . ALA A 1 197 ? 0.175 14.402 -3.304 1.00 82.81 197 ALA A C 1
ATOM 1532 O O . ALA A 1 197 ? -0.231 13.697 -2.372 1.00 82.81 197 ALA A O 1
ATOM 1533 N N . PRO A 1 198 ? -0.437 14.375 -4.503 1.00 83.94 198 PRO A N 1
ATOM 1534 C CA . PRO A 1 198 ? -1.520 13.443 -4.803 1.00 83.94 198 PRO A CA 1
ATOM 1535 C C . PRO A 1 198 ? -1.145 11.992 -4.463 1.00 83.94 198 PRO A C 1
ATOM 1537 O O . PRO A 1 198 ? -0.076 11.512 -4.823 1.00 83.94 198 PRO A O 1
ATOM 1540 N N . GLY A 1 199 ? -2.032 11.291 -3.759 1.00 85.12 199 GLY A N 1
ATOM 1541 C CA . GLY A 1 199 ? -1.846 9.906 -3.321 1.00 85.12 199 GLY A CA 1
ATOM 1542 C C . GLY A 1 199 ? -1.133 9.722 -1.981 1.00 85.12 199 GLY A C 1
ATOM 1543 O O . GLY A 1 199 ? -1.162 8.614 -1.433 1.00 85.12 199 GLY A O 1
ATOM 1544 N N . GLU A 1 200 ? -0.552 10.775 -1.399 1.00 88.12 200 GLU A N 1
ATOM 1545 C CA . GLU A 1 200 ? -0.005 10.694 -0.044 1.00 88.12 200 GLU A CA 1
ATOM 1546 C C . GLU A 1 200 ? -1.108 10.504 1.000 1.00 88.12 200 GLU A C 1
ATOM 1548 O O . GLU A 1 200 ? -2.194 11.078 0.915 1.00 88.12 200 GLU A O 1
ATOM 1553 N N . LEU A 1 201 ? -0.823 9.704 2.028 1.00 92.56 201 LEU A N 1
ATOM 1554 C CA . LEU A 1 201 ? -1.757 9.513 3.131 1.00 92.56 201 LEU A CA 1
ATOM 1555 C C . LEU A 1 201 ? -1.756 10.732 4.055 1.00 92.56 201 LEU A C 1
ATOM 1557 O O . LEU A 1 201 ? -0.703 11.234 4.448 1.00 92.56 201 LEU A O 1
ATOM 1561 N N . SER A 1 202 ? -2.951 11.159 4.456 1.00 92.00 202 SER A N 1
ATOM 1562 C CA . SER A 1 202 ? -3.143 12.194 5.470 1.00 92.00 202 SER A CA 1
ATOM 1563 C C . SER A 1 202 ? -3.539 11.613 6.824 1.00 92.00 202 SER A C 1
ATOM 1565 O O . SER A 1 202 ? -3.180 12.194 7.849 1.00 92.00 202 SER A O 1
ATOM 1567 N N . ALA A 1 203 ? -4.313 10.528 6.863 1.00 95.06 203 ALA A N 1
ATOM 1568 C CA . ALA A 1 203 ? -4.731 9.911 8.118 1.00 95.06 203 ALA A CA 1
ATOM 1569 C C . ALA A 1 203 ? -5.078 8.432 7.942 1.00 95.06 203 ALA A C 1
ATOM 1571 O O . ALA A 1 203 ? -5.641 8.040 6.921 1.00 95.06 203 ALA A O 1
ATOM 1572 N N . VAL A 1 204 ? -4.820 7.636 8.978 1.00 98.19 204 VAL A N 1
ATOM 1573 C CA . VAL A 1 204 ? -5.315 6.262 9.110 1.00 98.19 204 VAL A CA 1
ATOM 1574 C C . VAL A 1 204 ? -6.010 6.123 10.457 1.00 98.19 204 VAL A C 1
ATOM 1576 O O . VAL A 1 204 ? -5.462 6.504 11.492 1.00 98.19 204 VAL A O 1
ATOM 1579 N N . ARG A 1 205 ? -7.229 5.588 10.447 1.00 98.38 205 ARG A N 1
ATOM 1580 C CA . ARG A 1 205 ? -8.076 5.395 11.625 1.00 98.38 205 ARG A CA 1
ATOM 1581 C C . ARG A 1 205 ? -8.462 3.933 11.735 1.00 98.38 205 ARG A C 1
ATOM 1583 O O . ARG A 1 205 ? -8.906 3.350 10.755 1.00 98.38 205 ARG A O 1
ATOM 1590 N N . VAL A 1 206 ? -8.316 3.359 12.919 1.00 98.50 206 VAL A N 1
ATOM 1591 C CA . VAL A 1 206 ? -8.702 1.981 13.222 1.00 98.50 206 VAL A CA 1
ATOM 1592 C C . VAL A 1 206 ? -9.603 2.008 14.441 1.00 98.50 206 VAL A C 1
ATOM 1594 O O . VAL A 1 206 ? -9.253 2.625 15.447 1.00 98.50 206 VAL A O 1
ATOM 1597 N N . ALA A 1 207 ? -10.750 1.347 14.371 1.00 98.00 207 ALA A N 1
ATOM 1598 C CA . ALA A 1 207 ? -11.653 1.232 15.507 1.00 98.00 207 ALA A CA 1
ATOM 1599 C C . ALA A 1 207 ? -12.195 -0.188 15.644 1.00 98.00 207 ALA A C 1
ATOM 1601 O O . ALA A 1 207 ? -12.211 -0.978 14.692 1.00 98.00 207 ALA A O 1
ATOM 1602 N N . GLY A 1 208 ? -12.617 -0.522 16.857 1.00 96.81 208 GLY A N 1
ATOM 1603 C CA . GLY A 1 208 ? -13.121 -1.849 17.151 1.00 96.81 208 GLY A CA 1
ATOM 1604 C C . GLY A 1 208 ? -13.520 -2.051 18.600 1.00 96.81 208 GLY A C 1
ATOM 1605 O O . GLY A 1 208 ? -13.523 -1.123 19.410 1.00 96.81 208 GLY A O 1
ATOM 1606 N N . THR A 1 209 ? -13.854 -3.298 18.921 1.00 96.06 209 THR A N 1
ATOM 1607 C CA . THR A 1 209 ? -14.253 -3.721 20.266 1.00 96.06 209 THR A CA 1
ATOM 1608 C C . THR A 1 209 ? -13.620 -5.057 20.637 1.00 96.06 209 THR A C 1
ATOM 1610 O O . THR A 1 209 ? -13.667 -6.015 19.866 1.00 96.06 209 THR A O 1
ATOM 1613 N N . ALA A 1 210 ? -13.042 -5.157 21.832 1.00 94.19 210 ALA A N 1
ATOM 1614 C CA . ALA A 1 210 ? -12.570 -6.424 22.388 1.00 94.19 210 ALA A CA 1
ATOM 1615 C C . ALA A 1 210 ? -12.772 -6.444 23.906 1.00 94.19 210 ALA A C 1
ATOM 1617 O O . ALA A 1 210 ? -12.567 -5.434 24.571 1.00 94.19 210 ALA A O 1
ATOM 1618 N N . GLY A 1 211 ? -13.205 -7.585 24.452 1.00 90.06 211 GLY A N 1
ATOM 1619 C CA . GLY A 1 211 ? -13.403 -7.740 25.900 1.00 90.06 211 GLY A CA 1
ATOM 1620 C C . GLY A 1 211 ? -14.400 -6.748 26.514 1.00 90.06 211 GLY A C 1
ATOM 1621 O O . GLY A 1 211 ? -14.226 -6.351 27.657 1.00 90.06 211 GLY A O 1
ATOM 1622 N N . GLY A 1 212 ? -15.404 -6.297 25.750 1.00 91.50 212 GLY A N 1
ATOM 1623 C CA . GLY A 1 212 ? -16.370 -5.283 26.197 1.00 91.50 212 GLY A CA 1
ATOM 1624 C C . GLY A 1 212 ? -15.860 -3.837 26.143 1.00 91.50 212 GLY A C 1
ATOM 1625 O O . GLY A 1 212 ? -16.625 -2.923 26.426 1.00 91.50 212 GLY A O 1
ATOM 1626 N N . MET A 1 213 ? -14.608 -3.609 25.738 1.00 95.00 213 MET A N 1
ATOM 1627 C CA . MET A 1 213 ? -14.031 -2.274 25.590 1.00 95.00 213 MET A CA 1
ATOM 1628 C C . MET A 1 213 ? -13.993 -1.860 24.121 1.00 95.00 213 MET A C 1
ATOM 1630 O O . MET A 1 213 ? -13.563 -2.627 23.255 1.00 95.00 213 MET A O 1
ATOM 1634 N N . THR A 1 214 ? -14.405 -0.628 23.839 1.00 96.69 214 THR A N 1
ATOM 1635 C CA . THR A 1 214 ? -14.183 0.029 22.547 1.00 96.69 214 THR A CA 1
ATOM 1636 C C . THR A 1 214 ? -12.766 0.580 22.476 1.00 96.69 214 THR A C 1
ATOM 1638 O O . THR A 1 214 ? -12.217 1.013 23.488 1.00 96.69 214 THR A O 1
ATOM 1641 N N . PHE A 1 215 ? -12.183 0.633 21.284 1.00 97.31 215 PHE A N 1
ATOM 1642 C CA . PHE A 1 215 ? -10.962 1.396 21.051 1.00 97.31 215 PHE A CA 1
ATOM 1643 C C . PHE A 1 215 ? -11.038 2.170 19.739 1.00 97.31 215 PHE A C 1
ATOM 1645 O O . PHE A 1 215 ? -11.699 1.747 18.785 1.00 97.31 215 PHE A O 1
ATOM 1652 N N . ARG A 1 216 ? -10.321 3.291 19.691 1.00 97.69 216 ARG A N 1
ATOM 1653 C CA . ARG A 1 216 ? -10.078 4.074 18.483 1.00 97.69 216 ARG A CA 1
ATOM 1654 C C . ARG A 1 216 ? -8.618 4.505 18.453 1.00 97.69 216 ARG A C 1
ATOM 1656 O O . ARG A 1 216 ? -8.103 5.079 19.407 1.00 97.69 216 ARG A O 1
ATOM 1663 N N . LEU A 1 217 ? -7.965 4.226 17.338 1.00 97.75 217 LEU A N 1
ATOM 1664 C CA . LEU A 1 217 ? -6.617 4.654 17.004 1.00 97.75 217 LEU A CA 1
ATOM 1665 C C . LEU A 1 217 ? -6.710 5.574 15.791 1.00 97.75 217 LEU A C 1
ATOM 1667 O O . LEU A 1 217 ? -7.310 5.210 14.785 1.00 97.75 217 LEU A O 1
ATOM 1671 N N . SER A 1 218 ? -6.100 6.749 15.862 1.00 97.25 218 SER A N 1
ATOM 1672 C CA . SER A 1 218 ? -5.995 7.671 14.733 1.00 97.25 218 SER A CA 1
ATOM 1673 C C . SER A 1 218 ? -4.557 8.138 14.600 1.00 97.25 218 SER A C 1
ATOM 1675 O O . SER A 1 218 ? -4.072 8.844 15.476 1.00 97.25 218 SER A O 1
ATOM 1677 N N . VAL A 1 219 ? -3.908 7.816 13.486 1.00 96.69 219 VAL A N 1
ATOM 1678 C CA . VAL A 1 219 ? -2.607 8.371 13.093 1.00 96.69 219 VAL A CA 1
ATOM 1679 C C . VAL A 1 219 ? -2.864 9.437 12.034 1.00 96.69 219 VAL A C 1
ATOM 1681 O O . VAL A 1 219 ? -3.563 9.174 11.056 1.00 96.69 219 VAL A O 1
ATOM 1684 N N . GLN A 1 220 ? -2.356 10.649 12.231 1.00 93.69 220 GLN A N 1
ATOM 1685 C CA . GLN A 1 220 ? -2.569 11.780 11.326 1.00 93.69 220 GLN A CA 1
ATOM 1686 C C . GLN A 1 220 ? -1.240 12.439 10.985 1.00 93.69 220 GLN A C 1
ATOM 1688 O O . GLN A 1 220 ? -0.462 12.756 11.884 1.00 93.69 220 GLN A O 1
ATOM 1693 N N . ARG A 1 221 ? -1.012 12.677 9.694 1.00 88.06 221 ARG A N 1
ATOM 1694 C CA . ARG A 1 221 ? 0.099 13.487 9.200 1.00 88.06 221 ARG A CA 1
ATOM 1695 C C . ARG A 1 221 ? -0.306 14.947 9.216 1.00 88.06 221 ARG A C 1
ATOM 1697 O O . ARG A 1 221 ? -1.375 15.280 8.692 1.00 88.06 221 ARG A O 1
ATOM 1704 N N . ASP A 1 222 ? 0.573 15.768 9.781 1.00 76.56 222 ASP A N 1
ATOM 1705 C CA . ASP A 1 222 ? 0.396 17.214 9.899 1.00 76.56 222 ASP A CA 1
ATOM 1706 C C . ASP A 1 222 ? -1.039 17.572 10.326 1.00 76.56 222 ASP A C 1
ATOM 1708 O O . ASP A 1 222 ? -1.852 18.049 9.518 1.00 76.56 222 ASP A O 1
ATOM 1712 N N . PRO A 1 223 ? -1.434 17.198 11.559 1.00 67.31 223 PRO A N 1
ATOM 1713 C CA . PRO A 1 223 ? -2.725 17.620 12.074 1.00 67.31 223 PRO A CA 1
ATOM 1714 C C . PRO A 1 223 ? -2.749 19.148 12.137 1.00 67.31 223 PRO A C 1
ATOM 1716 O O . PRO A 1 223 ? -1.792 19.760 12.615 1.00 67.31 223 PRO A O 1
ATOM 1719 N N . GLU A 1 224 ? -3.858 19.755 11.705 1.00 60.91 224 GLU A N 1
ATOM 1720 C CA . GLU A 1 224 ? -4.061 21.197 11.844 1.00 60.91 224 GLU A CA 1
ATOM 1721 C C . GLU A 1 224 ? -3.809 21.592 13.302 1.00 60.91 224 GLU A C 1
ATOM 1723 O O . GLU A 1 224 ? -4.531 21.189 14.219 1.00 60.91 224 GLU A O 1
ATOM 1728 N N . ARG A 1 225 ? -2.732 22.346 13.539 1.00 51.44 225 ARG A N 1
ATOM 1729 C CA . ARG A 1 225 ? -2.501 22.945 14.847 1.00 51.44 225 ARG A CA 1
ATOM 1730 C C . ARG A 1 225 ? -3.422 24.155 14.941 1.00 51.44 225 ARG A C 1
ATOM 1732 O O . ARG A 1 225 ? -3.281 25.053 14.109 1.00 51.44 225 ARG A O 1
ATOM 1739 N N . PRO A 1 226 ? -4.320 24.239 15.940 1.00 47.03 226 PRO A N 1
ATOM 1740 C CA . PRO A 1 226 ? -4.942 25.518 16.232 1.00 47.03 226 PRO A CA 1
ATOM 1741 C C . PRO A 1 226 ? -3.815 26.537 16.470 1.00 47.03 226 PRO A C 1
ATOM 1743 O O . PRO A 1 226 ? -2.808 26.176 17.097 1.00 47.03 226 PRO A O 1
ATOM 1746 N N . PRO A 1 227 ? -3.927 27.770 15.942 1.00 40.47 227 PRO A N 1
ATOM 1747 C CA . PRO A 1 227 ? -2.914 28.788 16.158 1.00 40.47 227 PRO A CA 1
ATOM 1748 C C . PRO A 1 227 ? -2.681 28.903 17.660 1.00 40.47 227 PRO A C 1
ATOM 1750 O O . PRO A 1 227 ? -3.627 29.075 18.428 1.00 40.47 227 PRO A O 1
ATOM 1753 N N . ILE A 1 228 ? -1.428 28.743 18.086 1.00 47.25 228 ILE A N 1
ATOM 1754 C CA . ILE A 1 228 ? -1.054 29.001 19.472 1.00 47.25 228 ILE A CA 1
ATOM 1755 C C . ILE A 1 228 ? -1.323 30.500 19.661 1.00 47.25 228 ILE A C 1
ATOM 1757 O O . ILE A 1 228 ? -0.638 31.290 19.002 1.00 47.25 228 ILE A O 1
ATOM 1761 N N . PRO A 1 229 ? -2.314 30.926 20.475 1.00 44.81 229 PRO A N 1
ATOM 1762 C CA . PRO A 1 229 ? -2.425 32.339 20.806 1.00 44.81 229 PRO A CA 1
ATOM 1763 C C . PRO A 1 229 ? -1.073 32.754 21.390 1.00 44.81 229 PRO A C 1
ATOM 1765 O O . PRO A 1 229 ? -0.486 31.944 22.118 1.00 44.81 229 PRO A O 1
ATOM 1768 N N . PRO A 1 230 ? -0.532 33.936 21.042 1.00 41.62 230 PRO A N 1
ATOM 1769 C CA . PRO A 1 230 ? 0.774 34.356 21.526 1.00 41.62 230 PRO A CA 1
ATOM 1770 C C . PRO A 1 230 ? 0.809 34.142 23.036 1.00 41.62 230 PRO A C 1
ATOM 1772 O O . PRO A 1 230 ? 0.034 34.743 23.776 1.00 41.62 230 PRO A O 1
ATOM 1775 N N . ARG A 1 231 ? 1.646 33.198 23.486 1.00 43.91 231 ARG A N 1
ATOM 1776 C CA . ARG A 1 231 ? 1.902 33.030 24.910 1.00 43.91 231 ARG A CA 1
ATOM 1777 C C . ARG A 1 231 ? 2.553 34.334 25.329 1.00 43.91 231 ARG A C 1
ATOM 1779 O O . ARG A 1 231 ? 3.674 34.601 24.897 1.00 43.91 231 ARG A O 1
ATOM 1786 N N . GLU A 1 232 ? 1.854 35.139 26.127 1.00 45.78 232 GLU A N 1
ATOM 1787 C CA . GLU A 1 232 ? 2.523 36.173 26.906 1.00 45.78 232 GLU A CA 1
ATOM 1788 C C . GLU A 1 232 ? 3.724 35.500 27.572 1.00 45.78 232 GLU A C 1
ATOM 1790 O O . GLU A 1 232 ? 3.572 34.422 28.168 1.00 45.78 232 GLU A O 1
ATOM 1795 N N . PRO A 1 233 ? 4.940 36.021 27.373 1.00 42.38 233 PRO A N 1
ATOM 1796 C CA . PRO A 1 233 ? 6.111 35.328 27.844 1.00 42.38 233 PRO A CA 1
ATOM 1797 C C . PRO A 1 233 ? 6.036 35.254 29.368 1.00 42.38 233 PRO A C 1
ATOM 1799 O O . PRO A 1 233 ? 5.981 36.262 30.066 1.00 42.38 233 PRO A O 1
ATOM 1802 N N . ALA A 1 234 ? 6.017 34.029 29.888 1.00 45.81 234 ALA A N 1
ATOM 1803 C CA . ALA A 1 234 ? 5.968 33.745 31.314 1.00 45.81 234 ALA A CA 1
ATOM 1804 C C . ALA A 1 234 ? 7.329 33.999 31.993 1.00 45.81 234 ALA A C 1
ATOM 1806 O O . ALA A 1 234 ? 7.783 33.186 32.792 1.00 45.81 234 ALA A O 1
ATOM 1807 N N . TYR A 1 235 ? 7.980 35.129 31.706 1.00 46.88 235 TYR A N 1
ATOM 1808 C CA . TYR A 1 235 ? 8.905 35.740 32.656 1.00 46.88 235 TYR A CA 1
ATOM 1809 C C . TYR A 1 235 ? 8.105 36.730 33.506 1.00 46.88 235 TYR A C 1
ATOM 1811 O O . TYR A 1 235 ? 8.233 37.943 33.415 1.00 46.88 235 TYR A O 1
ATOM 1819 N N . ARG A 1 236 ? 7.244 36.210 34.384 1.00 41.03 236 ARG A N 1
ATOM 1820 C CA . ARG A 1 236 ? 6.877 36.999 35.558 1.00 41.03 236 ARG A CA 1
ATOM 1821 C C . ARG A 1 236 ? 8.112 36.966 36.447 1.00 41.03 236 ARG A C 1
ATOM 1823 O O . ARG A 1 236 ? 8.409 35.941 37.053 1.00 41.03 236 ARG A O 1
ATOM 1830 N N . THR A 1 237 ? 8.873 38.051 36.433 1.00 44.12 237 THR A N 1
ATOM 1831 C CA . THR A 1 237 ? 9.947 38.338 37.379 1.00 44.12 237 THR A CA 1
ATOM 1832 C C . THR A 1 237 ? 9.406 38.112 38.790 1.00 44.12 237 THR A C 1
ATOM 1834 O O . THR A 1 237 ? 8.682 38.939 39.336 1.00 44.12 237 THR A O 1
ATOM 1837 N N . MET A 1 238 ? 9.724 36.961 39.385 1.00 40.56 238 MET A N 1
ATOM 1838 C CA . MET A 1 238 ? 9.546 36.723 40.816 1.00 40.56 238 MET A CA 1
ATOM 1839 C C . MET A 1 238 ? 10.696 37.391 41.568 1.00 40.56 238 MET A C 1
ATOM 1841 O O . MET A 1 238 ? 11.468 36.737 42.254 1.00 40.56 238 MET A O 1
ATOM 1845 N N . HIS A 1 239 ? 10.826 38.701 41.411 1.00 40.62 239 HIS A N 1
ATOM 1846 C CA . HIS A 1 239 ? 11.570 39.515 42.352 1.00 40.62 239 HIS A CA 1
ATOM 1847 C C . HIS A 1 239 ? 10.700 40.728 42.656 1.00 40.62 239 HIS A C 1
ATOM 1849 O O . HIS A 1 239 ? 10.443 41.525 41.752 1.00 40.62 239 HIS A O 1
ATOM 1855 N N . PRO A 1 240 ? 10.192 40.867 43.893 1.00 37.28 240 PRO A N 1
ATOM 1856 C CA . PRO A 1 240 ? 9.659 42.140 44.324 1.00 37.28 240 PRO A CA 1
ATOM 1857 C C . PRO A 1 240 ? 10.853 43.094 44.376 1.00 37.28 240 PRO A C 1
ATOM 1859 O O . PRO A 1 240 ? 11.658 43.028 45.299 1.00 37.28 240 PRO A O 1
ATOM 1862 N N . THR A 1 241 ? 11.013 43.950 43.370 1.00 44.16 241 THR A N 1
ATOM 1863 C CA . THR A 1 241 ? 11.946 45.080 43.443 1.00 44.16 241 THR A CA 1
ATOM 1864 C C . THR A 1 241 ? 11.338 46.125 44.370 1.00 44.16 241 THR A C 1
ATOM 1866 O O . THR A 1 241 ? 10.792 47.137 43.938 1.00 44.16 241 THR A O 1
ATOM 1869 N N . GLY A 1 242 ? 11.352 45.825 45.666 1.00 45.53 242 GLY A N 1
ATOM 1870 C CA . GLY A 1 242 ? 11.383 46.845 46.696 1.00 45.53 242 GLY A CA 1
ATOM 1871 C C . GLY A 1 242 ? 12.845 47.212 46.907 1.00 45.53 242 GLY A C 1
ATOM 1872 O O . GLY A 1 242 ? 13.567 46.447 47.536 1.00 45.53 242 GLY A O 1
ATOM 1873 N N . GLY A 1 243 ? 13.266 48.348 46.355 1.00 46.22 243 GLY A N 1
ATOM 1874 C CA . GLY A 1 243 ? 14.603 48.909 46.551 1.00 46.22 243 GLY A CA 1
ATOM 1875 C C . GLY A 1 243 ? 15.323 49.199 45.238 1.00 46.22 243 GLY A C 1
ATOM 1876 O O . GLY A 1 243 ? 15.490 48.313 44.404 1.00 46.22 243 GLY A O 1
ATOM 1877 N N . GLU A 1 244 ? 15.714 50.458 45.063 1.00 55.09 244 GLU A N 1
ATOM 1878 C CA . GLU A 1 244 ? 16.611 50.945 44.017 1.00 55.09 244 GLU A CA 1
ATOM 1879 C C . GLU A 1 244 ? 17.984 50.280 44.191 1.00 55.09 244 GLU A C 1
ATOM 1881 O O . GLU A 1 244 ? 18.729 50.619 45.105 1.00 55.09 244 GLU A O 1
ATOM 1886 N N . ASP A 1 245 ? 18.310 49.293 43.356 1.00 54.19 245 ASP A N 1
ATOM 1887 C CA . ASP A 1 245 ? 19.614 48.627 43.409 1.00 54.19 245 ASP A CA 1
ATOM 1888 C C . ASP A 1 245 ? 20.592 49.359 42.473 1.00 54.19 245 ASP A C 1
ATOM 1890 O O . ASP A 1 245 ? 20.785 48.986 41.311 1.00 54.19 245 ASP A O 1
ATOM 1894 N N . GLU A 1 246 ? 21.177 50.455 42.974 1.00 55.59 246 GLU A N 1
ATOM 1895 C CA . GLU A 1 246 ? 22.219 51.258 42.303 1.00 55.59 246 GLU A CA 1
ATOM 1896 C C . GLU A 1 246 ? 23.373 50.384 41.767 1.00 55.59 246 GLU A C 1
ATOM 1898 O O . GLU A 1 246 ? 23.955 50.681 40.719 1.00 55.59 246 GLU A O 1
ATOM 1903 N N . ALA A 1 247 ? 23.636 49.241 42.410 1.00 54.00 247 ALA A N 1
ATOM 1904 C CA . ALA A 1 247 ? 24.668 48.287 42.013 1.00 54.00 247 ALA A CA 1
ATOM 1905 C C . ALA A 1 247 ? 24.405 47.636 40.639 1.00 54.00 247 ALA A C 1
ATOM 1907 O O . ALA A 1 247 ? 25.345 47.347 39.891 1.00 54.00 247 ALA A O 1
ATOM 1908 N N . GLY A 1 248 ? 23.135 47.432 40.267 1.00 56.44 248 GLY A N 1
ATOM 1909 C CA . GLY A 1 248 ? 22.763 46.851 38.973 1.00 56.44 248 GLY A CA 1
ATOM 1910 C C . GLY A 1 248 ? 23.024 47.799 37.798 1.00 56.44 248 GLY A C 1
ATOM 1911 O O . GLY A 1 248 ? 23.441 47.364 36.720 1.00 56.44 248 GLY A O 1
ATOM 1912 N N . ILE A 1 249 ? 22.833 49.103 38.019 1.00 60.41 249 ILE A N 1
ATOM 1913 C CA . ILE A 1 249 ? 23.095 50.153 37.025 1.00 60.41 249 ILE A CA 1
ATOM 1914 C C . ILE A 1 249 ? 24.605 50.422 36.905 1.00 60.41 249 ILE A C 1
ATOM 1916 O O . ILE A 1 249 ? 25.105 50.612 35.790 1.00 60.41 249 ILE A O 1
ATOM 1920 N N . GLU A 1 250 ? 25.356 50.373 38.011 1.00 57.44 250 GLU A N 1
ATOM 1921 C CA . GLU A 1 250 ? 26.818 50.546 37.993 1.00 57.44 250 GLU A CA 1
ATOM 1922 C C . GLU A 1 250 ? 27.517 49.432 37.191 1.00 57.44 250 GLU A C 1
ATOM 1924 O O . GLU A 1 250 ? 28.377 49.707 36.349 1.00 57.44 250 GLU A O 1
ATOM 1929 N N . LEU A 1 251 ? 27.106 48.171 37.377 1.00 57.06 251 LEU A N 1
ATOM 1930 C CA . LEU A 1 251 ? 27.669 47.026 36.648 1.00 57.06 251 LEU A CA 1
ATOM 1931 C C . LEU A 1 251 ? 27.388 47.083 35.140 1.00 57.06 251 LEU A C 1
ATOM 1933 O O . LEU A 1 251 ? 28.249 46.712 34.335 1.00 57.06 251 LEU A O 1
ATOM 1937 N N . ALA A 1 252 ? 26.204 47.556 34.745 1.00 57.81 252 ALA A N 1
ATOM 1938 C CA . ALA A 1 252 ? 25.856 47.745 33.339 1.00 57.81 252 ALA A CA 1
ATOM 1939 C C . ALA A 1 252 ? 26.687 48.871 32.697 1.00 57.81 252 ALA A C 1
ATOM 1941 O O . ALA A 1 252 ? 27.190 48.700 31.583 1.00 57.81 252 ALA A O 1
ATOM 1942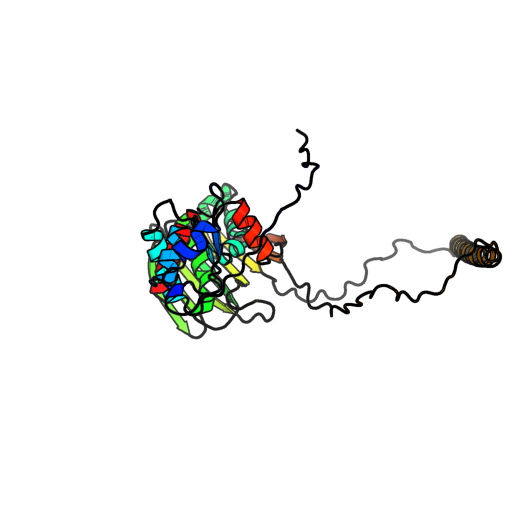 N N . SER A 1 253 ? 26.896 49.974 33.423 1.00 63.72 253 SER A N 1
ATOM 1943 C CA . SER A 1 253 ? 27.703 51.113 32.966 1.00 63.72 253 SER A CA 1
ATOM 1944 C C . SER A 1 253 ? 29.184 50.746 32.803 1.00 63.72 253 SER A C 1
ATOM 1946 O O . SER A 1 253 ? 29.739 50.956 31.723 1.00 63.72 253 SER A O 1
ATOM 1948 N N . ARG A 1 254 ? 29.805 50.079 33.792 1.00 54.94 254 ARG A N 1
ATOM 1949 C CA . ARG A 1 254 ? 31.215 49.637 33.693 1.00 54.94 254 ARG A CA 1
ATOM 1950 C C . ARG A 1 254 ? 31.467 48.691 32.520 1.00 54.94 254 ARG A C 1
ATOM 1952 O O . ARG A 1 254 ? 32.518 48.740 31.886 1.00 54.94 254 ARG A O 1
ATOM 1959 N N . ARG A 1 255 ? 30.509 47.813 32.211 1.00 59.69 255 ARG A N 1
ATOM 1960 C CA . ARG A 1 255 ? 30.650 46.851 31.107 1.00 59.69 255 ARG A CA 1
ATOM 1961 C C . ARG A 1 255 ? 30.550 47.523 29.735 1.00 59.69 255 ARG A C 1
ATOM 1963 O O . ARG A 1 255 ? 31.215 47.085 28.796 1.00 59.69 255 ARG A O 1
ATOM 1970 N N . ALA A 1 256 ? 29.747 48.581 29.626 1.00 63.53 256 ALA A N 1
ATOM 1971 C CA . ALA A 1 256 ? 29.640 49.391 28.417 1.00 63.53 256 ALA A CA 1
ATOM 1972 C C . ALA A 1 256 ? 30.900 50.243 28.177 1.00 63.53 256 ALA A C 1
ATOM 1974 O O . ALA A 1 256 ? 31.335 50.360 27.031 1.00 63.53 256 ALA A O 1
ATOM 1975 N N . GLU A 1 257 ? 31.516 50.779 29.235 1.00 57.09 257 GLU A N 1
ATOM 1976 C CA . GLU A 1 257 ? 32.791 51.507 29.145 1.00 57.09 257 GLU A CA 1
ATOM 1977 C C . GLU A 1 257 ? 33.941 50.600 28.693 1.00 57.09 257 GLU A C 1
ATOM 1979 O O . GLU A 1 257 ? 34.639 50.945 27.738 1.00 57.09 257 GLU A O 1
ATOM 1984 N N . TRP A 1 258 ? 34.057 49.395 29.265 1.00 52.69 258 TRP A N 1
ATOM 1985 C CA . TRP A 1 258 ? 35.078 48.417 28.866 1.00 52.69 258 TRP A CA 1
ATOM 1986 C C . TRP A 1 258 ? 34.986 48.035 27.375 1.00 52.69 258 TRP A C 1
ATOM 1988 O O . TRP A 1 258 ? 35.990 48.016 26.667 1.00 52.69 258 TRP A O 1
ATOM 1998 N N . HIS A 1 259 ? 33.775 47.813 26.844 1.00 50.41 259 HIS A N 1
ATOM 1999 C CA . HIS A 1 259 ? 33.582 47.556 25.406 1.00 50.41 259 HIS A CA 1
ATOM 2000 C C . HIS A 1 259 ? 33.998 48.736 24.513 1.00 50.41 259 HIS A C 1
ATOM 2002 O O . HIS A 1 259 ? 34.343 48.530 23.350 1.00 50.41 259 HIS A O 1
ATOM 2008 N N . ARG A 1 260 ? 33.959 49.969 25.027 1.00 54.88 260 ARG A N 1
ATOM 2009 C CA . ARG A 1 260 ? 34.292 51.179 24.267 1.00 54.88 260 ARG A CA 1
ATOM 2010 C C . ARG A 1 260 ? 35.799 51.446 24.216 1.00 54.88 260 ARG A C 1
ATOM 2012 O O . ARG A 1 260 ? 36.271 51.959 23.202 1.00 54.88 260 ARG A O 1
ATOM 2019 N N . GLU A 1 261 ? 36.537 51.079 25.264 1.00 53.41 261 GLU A N 1
ATOM 2020 C CA . GLU A 1 261 ? 38.008 51.149 25.309 1.00 53.41 261 GLU A CA 1
ATOM 2021 C C . GLU A 1 261 ? 38.664 50.084 24.423 1.00 53.41 261 GLU A C 1
ATOM 2023 O O . GLU A 1 261 ? 39.544 50.413 23.629 1.00 53.41 261 GLU A O 1
ATOM 2028 N N . VAL A 1 262 ? 38.156 48.845 24.439 1.00 54.38 262 VAL A N 1
ATOM 2029 C CA . VAL A 1 262 ? 38.662 47.741 23.592 1.00 54.38 262 VAL A CA 1
ATOM 2030 C C . VAL A 1 262 ? 38.546 48.059 22.092 1.00 54.38 262 VAL A C 1
ATOM 2032 O O . VAL A 1 262 ? 39.341 47.586 21.279 1.00 54.38 262 VAL A O 1
ATOM 2035 N N . LEU A 1 263 ? 37.573 48.885 21.699 1.00 50.56 263 LEU A N 1
ATOM 2036 C CA . LEU A 1 263 ? 37.428 49.346 20.315 1.00 50.56 263 LEU A CA 1
ATOM 2037 C C . LEU A 1 263 ? 38.401 50.478 19.948 1.00 50.56 263 LEU A C 1
ATOM 2039 O O . LEU A 1 263 ? 38.737 50.602 18.773 1.00 50.56 263 LEU A O 1
ATOM 2043 N N . HIS A 1 264 ? 38.874 51.270 20.917 1.00 52.03 264 HIS A N 1
ATOM 2044 C CA . HIS A 1 264 ? 39.876 52.316 20.682 1.00 52.03 264 HIS A CA 1
ATOM 2045 C C . HIS A 1 264 ? 41.306 51.755 20.670 1.00 52.03 264 HIS A C 1
ATOM 2047 O O . HIS A 1 264 ? 42.082 52.144 19.802 1.00 52.03 264 HIS A O 1
ATOM 2053 N N . GLU A 1 265 ? 41.646 50.786 21.530 1.00 49.84 265 GLU A N 1
ATOM 2054 C CA . GLU A 1 265 ? 42.982 50.150 21.527 1.00 49.84 265 GLU A CA 1
ATOM 2055 C C . GLU A 1 265 ? 43.291 49.398 20.219 1.00 49.84 265 GLU A C 1
ATOM 2057 O O . GLU A 1 265 ? 44.440 49.328 19.782 1.00 49.84 265 GLU A O 1
ATOM 2062 N N . ASN A 1 266 ? 42.264 48.875 19.542 1.00 45.44 266 ASN A N 1
ATOM 2063 C CA . ASN A 1 266 ? 42.427 48.169 18.267 1.00 45.44 266 ASN A CA 1
ATOM 2064 C C . ASN A 1 266 ? 42.579 49.099 17.047 1.00 45.44 266 ASN A C 1
ATOM 2066 O O . ASN A 1 266 ? 42.874 48.614 15.954 1.00 45.44 266 ASN A O 1
ATOM 2070 N N . LEU A 1 267 ? 42.390 50.414 17.208 1.00 44.78 267 LEU A N 1
ATOM 2071 C CA . LEU A 1 267 ? 42.510 51.397 16.124 1.00 44.78 267 LEU A CA 1
ATOM 2072 C C . LEU A 1 267 ? 43.970 51.813 15.870 1.00 44.78 267 LEU A C 1
ATOM 2074 O O . LEU A 1 267 ? 44.340 52.021 14.716 1.00 44.78 267 LEU A O 1
ATOM 2078 N N . ASP A 1 268 ? 44.816 51.825 16.905 1.00 44.81 268 ASP A N 1
ATOM 2079 C CA . ASP A 1 268 ? 46.230 52.230 16.807 1.00 44.81 268 ASP A CA 1
ATOM 2080 C C . ASP A 1 268 ? 47.183 51.088 16.392 1.00 44.81 268 ASP A C 1
ATOM 2082 O O . ASP A 1 268 ? 48.348 51.325 16.077 1.00 44.81 268 ASP A O 1
ATOM 2086 N N . SER A 1 269 ? 46.701 49.839 16.333 1.00 46.38 269 SER A N 1
ATOM 2087 C CA . SER A 1 269 ? 47.511 48.662 15.949 1.00 46.38 269 SER A CA 1
ATOM 2088 C C . SER A 1 269 ? 47.554 48.377 14.440 1.00 46.38 269 SER A C 1
ATOM 2090 O O . SER A 1 269 ? 48.142 47.386 14.005 1.00 46.38 269 SER A O 1
ATOM 2092 N N . LEU A 1 270 ? 46.961 49.234 13.609 1.00 45.97 270 LEU A N 1
ATOM 2093 C CA . LEU A 1 270 ? 47.036 49.119 12.156 1.00 45.97 270 LEU A CA 1
ATOM 2094 C C . LEU A 1 270 ? 48.015 50.155 11.618 1.00 45.97 270 LEU A C 1
ATOM 2096 O O . LEU A 1 270 ? 47.566 51.231 11.279 1.00 45.97 270 LEU A O 1
ATOM 2100 N N . HIS A 1 271 ? 49.314 49.831 11.519 1.00 33.50 271 HIS A N 1
ATOM 2101 C CA . HIS A 1 271 ? 50.196 50.274 10.422 1.00 33.50 271 HIS A CA 1
ATOM 2102 C C . HIS A 1 271 ? 51.605 49.613 10.470 1.00 33.50 271 HIS A C 1
ATOM 2104 O O . HIS A 1 271 ? 52.380 49.831 11.393 1.00 33.50 271 HIS A O 1
ATOM 2110 N N . HIS A 1 272 ? 51.933 48.897 9.376 1.00 30.34 272 HIS A N 1
ATOM 2111 C CA . HIS A 1 272 ? 53.258 48.490 8.840 1.00 30.34 272 HIS A CA 1
ATOM 2112 C C . HIS A 1 272 ? 54.008 47.313 9.509 1.00 30.34 272 HIS A C 1
ATOM 2114 O O . HIS A 1 272 ? 54.391 47.351 10.667 1.00 30.34 272 HIS A O 1
ATOM 2120 N N . THR A 1 273 ? 54.269 46.210 8.793 1.00 32.84 273 THR A N 1
ATOM 2121 C CA . THR A 1 273 ? 55.359 46.056 7.797 1.00 32.84 273 THR A CA 1
ATOM 2122 C C . THR A 1 273 ? 55.017 44.919 6.809 1.00 32.84 273 THR A C 1
ATOM 2124 O O . THR A 1 273 ? 54.538 43.864 7.200 1.00 32.84 273 THR A O 1
ATOM 2127 N N . ALA A 1 274 ? 55.009 45.162 5.495 1.00 30.78 274 ALA A N 1
ATOM 2128 C CA . ALA A 1 274 ? 56.153 45.054 4.577 1.00 30.78 274 ALA A CA 1
ATOM 2129 C C . ALA A 1 274 ? 56.697 43.616 4.387 1.00 30.78 274 ALA A C 1
ATOM 2131 O O . ALA A 1 274 ? 57.723 43.243 4.941 1.00 30.78 274 ALA A O 1
ATOM 2132 N N . THR A 1 275 ? 56.040 42.840 3.521 1.00 37.94 275 THR A N 1
ATOM 2133 C CA . THR A 1 275 ? 56.668 41.827 2.650 1.00 37.94 275 THR A CA 1
ATOM 2134 C C . THR A 1 275 ? 55.958 41.902 1.296 1.00 37.94 275 THR A C 1
ATOM 2136 O O . THR A 1 275 ? 54.731 41.865 1.235 1.00 37.94 275 THR A O 1
ATOM 2139 N N . GLY A 1 276 ? 56.725 42.162 0.235 1.00 32.75 276 GLY A N 1
ATOM 2140 C CA . GLY A 1 276 ? 56.224 42.451 -1.107 1.00 32.75 276 GLY A CA 1
ATOM 2141 C C . GLY A 1 276 ? 56.014 41.195 -1.948 1.00 32.75 276 GLY A C 1
ATOM 2142 O O . GLY A 1 276 ? 56.941 40.414 -2.111 1.00 32.75 276 GLY A O 1
ATOM 2143 N N . ASP A 1 277 ? 54.785 41.011 -2.428 1.00 35.78 277 ASP A N 1
ATOM 2144 C CA . ASP A 1 277 ? 54.390 40.859 -3.840 1.00 35.78 277 ASP A CA 1
ATOM 2145 C C . ASP A 1 277 ? 52.836 40.870 -3.913 1.00 35.78 277 ASP A C 1
ATOM 2147 O O . ASP A 1 277 ? 52.174 40.759 -2.879 1.00 35.78 277 ASP A O 1
ATOM 2151 N N . PRO A 1 278 ? 52.220 41.183 -5.068 1.00 34.41 278 PRO A N 1
ATOM 2152 C CA . PRO A 1 278 ? 51.255 42.285 -5.198 1.00 34.41 278 PRO A CA 1
ATOM 2153 C C . PRO A 1 278 ? 49.799 41.922 -4.832 1.00 34.41 278 PRO A C 1
ATOM 2155 O O . PRO A 1 278 ? 49.295 40.893 -5.281 1.00 34.41 278 PRO A O 1
ATOM 2158 N N . PRO A 1 279 ? 49.026 42.793 -4.142 1.00 35.81 279 PRO A N 1
ATOM 2159 C CA . PRO A 1 279 ? 47.575 42.656 -4.075 1.00 35.81 279 PRO A CA 1
ATOM 2160 C C . PRO A 1 279 ? 46.979 43.274 -5.345 1.00 35.81 279 PRO A C 1
ATOM 2162 O O . PRO A 1 279 ? 46.576 44.435 -5.379 1.00 35.81 279 PRO A O 1
ATOM 2165 N N . GLY A 1 280 ? 46.999 42.498 -6.423 1.00 45.56 280 GLY A N 1
ATOM 2166 C CA . GLY A 1 280 ? 46.629 42.959 -7.755 1.00 45.56 280 GLY A CA 1
ATOM 2167 C C . GLY A 1 280 ? 46.145 41.848 -8.672 1.00 45.56 280 GLY A C 1
ATOM 2168 O O . GLY A 1 280 ? 46.380 41.925 -9.866 1.00 45.56 280 GLY A O 1
ATOM 2169 N N . GLU A 1 281 ? 45.454 40.838 -8.147 1.00 34.41 281 GLU A N 1
ATOM 2170 C CA . GLU A 1 281 ? 44.538 40.045 -8.962 1.00 34.41 281 GLU A CA 1
ATOM 2171 C C . GLU A 1 281 ? 43.195 39.939 -8.253 1.00 34.41 281 GLU A C 1
ATOM 2173 O O . GLU A 1 281 ? 43.029 39.283 -7.224 1.00 34.41 281 GLU A O 1
ATOM 2178 N N . SER A 1 282 ? 42.228 40.637 -8.837 1.00 46.00 282 SER A N 1
ATOM 2179 C CA . SER A 1 282 ? 40.803 40.456 -8.648 1.00 46.00 282 SER A CA 1
ATOM 2180 C C . SER A 1 282 ? 40.448 38.971 -8.570 1.00 46.00 282 SER A C 1
ATOM 2182 O O . SER A 1 282 ? 40.282 38.304 -9.589 1.00 46.00 282 SER A O 1
ATOM 2184 N N . ARG A 1 283 ? 40.251 38.459 -7.356 1.00 34.59 283 ARG A N 1
ATOM 2185 C CA . ARG A 1 283 ? 39.372 37.313 -7.142 1.00 34.59 283 ARG A CA 1
ATOM 2186 C C . ARG A 1 283 ? 38.118 37.816 -6.442 1.00 34.59 283 ARG A C 1
ATOM 2188 O O . ARG A 1 283 ? 38.219 38.343 -5.332 1.00 34.59 283 ARG A O 1
ATOM 2195 N N . PRO A 1 284 ? 36.942 37.722 -7.087 1.00 36.19 284 PRO A N 1
ATOM 2196 C CA . PRO A 1 284 ? 35.694 38.056 -6.428 1.00 36.19 284 PRO A CA 1
ATOM 2197 C C . PRO A 1 284 ? 35.588 37.216 -5.155 1.00 36.19 284 PRO A C 1
ATOM 2199 O O . PRO A 1 284 ? 35.944 36.034 -5.157 1.00 36.19 284 PRO A O 1
ATOM 2202 N N . ARG A 1 285 ? 35.093 37.826 -4.066 1.00 36.75 285 ARG A N 1
ATOM 2203 C CA . ARG A 1 285 ? 34.562 37.062 -2.931 1.00 36.75 285 ARG A CA 1
ATOM 2204 C C . ARG A 1 285 ? 33.713 35.950 -3.534 1.00 36.75 285 ARG A C 1
ATOM 2206 O O . ARG A 1 285 ? 32.900 36.248 -4.413 1.00 36.75 285 ARG A O 1
ATOM 2213 N N . HIS A 1 286 ? 33.953 34.707 -3.104 1.00 28.72 286 HIS A N 1
ATOM 2214 C CA . HIS A 1 286 ? 33.099 33.566 -3.425 1.00 28.72 286 HIS A CA 1
ATOM 2215 C C . HIS A 1 286 ? 31.656 34.049 -3.525 1.00 28.72 286 HIS A C 1
ATOM 2217 O O . HIS A 1 286 ? 31.266 34.847 -2.661 1.00 28.72 286 HIS A O 1
ATOM 2223 N N . PRO A 1 287 ? 30.867 33.624 -4.528 1.00 30.03 287 PRO A N 1
ATOM 2224 C CA . PRO A 1 287 ? 29.442 33.832 -4.444 1.00 30.03 287 PRO A CA 1
ATOM 2225 C C . PRO A 1 287 ? 29.021 33.175 -3.130 1.00 30.03 287 PRO A C 1
ATOM 2227 O O . PRO A 1 287 ? 28.873 31.960 -3.036 1.00 30.03 287 PRO A O 1
ATOM 2230 N N . VAL A 1 288 ? 28.854 33.990 -2.087 1.00 33.06 288 VAL A N 1
ATOM 2231 C CA . VAL A 1 288 ? 27.854 33.718 -1.083 1.00 33.06 288 VAL A CA 1
ATOM 2232 C C . VAL A 1 288 ? 26.620 33.800 -1.936 1.00 33.06 288 VAL A C 1
ATOM 2234 O O . VAL A 1 288 ? 26.138 34.884 -2.273 1.00 33.06 288 VAL A O 1
ATOM 2237 N N . VAL A 1 289 ? 26.207 32.632 -2.417 1.00 28.38 289 VAL A N 1
ATOM 2238 C CA . VAL A 1 289 ? 24.859 32.439 -2.877 1.00 28.38 289 VAL A CA 1
ATOM 2239 C C . VAL A 1 289 ? 24.070 32.839 -1.642 1.00 28.38 289 VAL A C 1
ATOM 2241 O O . VAL A 1 289 ? 23.876 32.062 -0.714 1.00 28.38 289 VAL A O 1
ATOM 2244 N N . PHE A 1 290 ? 23.658 34.105 -1.591 1.00 33.50 290 PHE A N 1
ATOM 2245 C CA . PHE A 1 290 ? 22.405 34.438 -0.973 1.00 33.50 290 PHE A CA 1
ATOM 2246 C C . PHE A 1 290 ? 21.394 33.739 -1.861 1.00 33.50 290 PHE A C 1
ATOM 2248 O O . PHE A 1 290 ? 20.692 34.345 -2.670 1.00 33.50 290 PHE A O 1
ATOM 2255 N N . THR A 1 291 ? 21.294 32.426 -1.671 1.00 27.92 291 THR A N 1
ATOM 2256 C CA . THR A 1 291 ? 20.015 31.785 -1.715 1.00 27.92 291 THR A CA 1
ATOM 2257 C C . THR A 1 291 ? 19.314 32.502 -0.582 1.00 27.92 291 THR A C 1
ATOM 2259 O O . THR A 1 291 ? 19.307 32.102 0.578 1.00 27.92 291 THR A O 1
ATOM 2262 N N . ARG A 1 292 ? 18.642 33.590 -0.947 1.00 36.44 292 ARG A N 1
ATOM 2263 C CA . ARG A 1 292 ? 17.290 33.752 -0.477 1.00 36.44 292 ARG A CA 1
ATOM 2264 C C . ARG A 1 292 ? 16.550 32.544 -1.048 1.00 36.44 292 ARG A C 1
ATOM 2266 O O . ARG A 1 292 ? 15.753 32.666 -1.973 1.00 36.44 292 ARG A O 1
ATOM 2273 N N . GLU A 1 293 ? 16.834 31.365 -0.485 1.00 28.22 293 GLU A N 1
ATOM 2274 C CA . GLU A 1 293 ? 15.798 30.403 -0.225 1.00 28.22 293 GLU A CA 1
ATOM 2275 C C . GLU A 1 293 ? 14.758 31.272 0.449 1.00 28.22 293 GLU A C 1
ATOM 2277 O O . GLU A 1 293 ? 14.898 31.730 1.587 1.00 28.22 293 GLU A O 1
ATOM 2282 N N . ARG A 1 294 ? 13.733 31.630 -0.324 1.00 28.84 294 ARG A N 1
ATOM 2283 C CA . ARG A 1 294 ? 12.439 31.831 0.284 1.00 28.84 294 ARG A CA 1
ATOM 2284 C C . ARG A 1 294 ? 12.329 30.637 1.211 1.00 28.84 294 ARG A C 1
ATOM 2286 O O . ARG A 1 294 ? 12.243 29.528 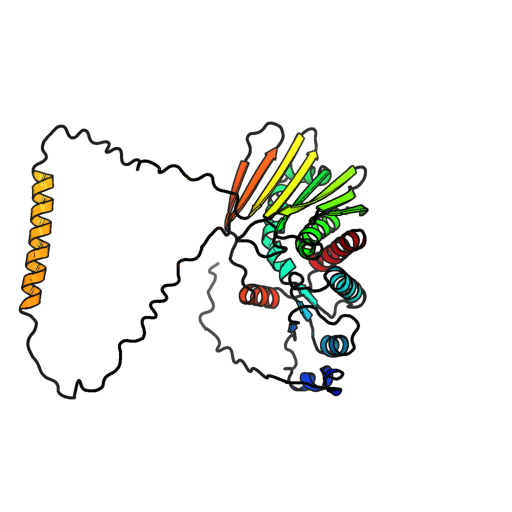0.699 1.00 28.84 294 ARG A O 1
ATOM 2293 N N . ARG A 1 295 ? 12.417 30.857 2.528 1.00 40.44 295 ARG A N 1
ATOM 2294 C CA . ARG A 1 295 ? 11.917 29.904 3.511 1.00 40.44 295 ARG A CA 1
ATOM 2295 C C . ARG A 1 295 ? 10.527 29.541 3.012 1.00 40.44 295 ARG A C 1
ATOM 2297 O O . ARG A 1 295 ? 9.583 30.308 3.190 1.00 40.44 295 ARG A O 1
ATOM 2304 N N . ARG A 1 296 ? 10.428 28.444 2.276 1.00 33.09 296 ARG A N 1
ATOM 2305 C CA . ARG A 1 296 ? 9.177 27.837 1.885 1.00 33.09 296 ARG A CA 1
ATOM 2306 C C . ARG A 1 296 ? 9.140 26.552 2.681 1.00 33.09 296 ARG A C 1
ATOM 2308 O O . ARG A 1 296 ? 9.704 25.544 2.291 1.00 33.09 296 ARG A O 1
ATOM 2315 N N . THR A 1 297 ? 8.496 26.712 3.834 1.00 39.72 297 THR A N 1
ATOM 2316 C CA . THR A 1 297 ? 7.638 25.701 4.444 1.00 39.72 297 THR A CA 1
ATOM 2317 C C . THR A 1 297 ? 8.326 24.384 4.785 1.00 39.72 297 THR A C 1
ATOM 2319 O O . THR A 1 297 ? 8.005 23.324 4.266 1.00 39.72 297 THR A O 1
ATOM 2322 N N . ASP A 1 298 ? 9.202 24.481 5.783 1.00 41.72 298 ASP A N 1
ATOM 2323 C CA . ASP A 1 298 ? 9.528 23.422 6.744 1.00 41.72 298 ASP A CA 1
ATOM 2324 C C . ASP A 1 298 ? 8.285 23.056 7.595 1.00 41.72 298 ASP A C 1
ATOM 2326 O O . ASP A 1 298 ? 8.232 23.234 8.814 1.00 41.72 298 ASP A O 1
ATOM 2330 N N . THR A 1 299 ? 7.197 22.657 6.933 1.00 42.88 299 THR A N 1
ATOM 2331 C CA . THR A 1 299 ? 5.941 22.261 7.577 1.00 42.88 299 THR A CA 1
ATOM 2332 C C . THR A 1 299 ? 5.821 20.742 7.605 1.00 42.88 299 THR A C 1
ATOM 2334 O O . THR A 1 299 ? 5.379 20.112 6.653 1.00 42.88 299 THR A O 1
ATOM 2337 N N . ALA A 1 300 ? 6.182 20.207 8.773 1.00 48.94 300 ALA A N 1
ATOM 2338 C CA . ALA A 1 300 ? 5.483 19.132 9.479 1.00 48.94 300 ALA A CA 1
ATOM 2339 C C . ALA A 1 300 ? 5.654 17.683 8.992 1.00 48.94 300 ALA A C 1
ATOM 2341 O O . ALA A 1 300 ? 4.728 16.976 8.599 1.00 48.94 300 ALA A O 1
ATOM 2342 N N . GLN A 1 301 ? 6.848 17.177 9.260 1.00 69.81 301 GLN A N 1
ATOM 2343 C CA . GLN A 1 301 ? 7.193 15.762 9.369 1.00 69.81 301 GLN A CA 1
ATOM 2344 C C . GLN A 1 301 ? 6.744 15.137 10.693 1.00 69.81 301 GLN A C 1
ATOM 2346 O O . GLN A 1 301 ? 7.534 14.617 11.476 1.00 69.81 301 GLN A O 1
ATOM 2351 N N . VAL A 1 302 ? 5.460 15.259 11.012 1.00 82.06 302 VAL A N 1
ATOM 2352 C CA . VAL A 1 302 ? 4.949 14.829 12.313 1.00 82.06 302 VAL A CA 1
ATOM 2353 C C . VAL A 1 302 ? 3.722 13.959 12.145 1.00 82.06 302 VAL A C 1
ATOM 2355 O O . VAL A 1 302 ? 2.748 14.352 11.497 1.00 82.06 302 VAL A O 1
ATOM 2358 N N . PHE A 1 303 ? 3.754 12.797 12.789 1.00 91.00 303 PHE A N 1
ATOM 2359 C CA . PHE A 1 303 ? 2.569 11.997 13.042 1.00 91.00 303 PHE A CA 1
ATOM 2360 C C . PHE A 1 303 ? 2.028 12.300 14.430 1.00 91.00 303 PHE A C 1
ATOM 2362 O O . PHE A 1 303 ? 2.730 12.180 15.434 1.00 91.00 303 PHE A O 1
ATOM 2369 N N . LEU A 1 304 ? 0.753 12.668 14.488 1.00 92.44 304 LEU A N 1
ATOM 2370 C CA . LEU A 1 304 ? -0.020 12.671 15.719 1.00 92.44 304 LEU A CA 1
ATOM 2371 C C . LEU A 1 304 ? -0.826 11.383 15.786 1.00 92.44 304 LEU A C 1
ATOM 2373 O O . LEU A 1 304 ? -1.718 11.146 14.973 1.00 92.44 304 LEU A O 1
ATOM 2377 N N . THR A 1 305 ? -0.517 10.580 16.791 1.00 94.19 305 THR A N 1
ATOM 2378 C CA . THR A 1 305 ? -1.266 9.385 17.149 1.00 94.19 305 THR A CA 1
ATOM 2379 C C . THR A 1 305 ? -2.185 9.707 18.321 1.00 94.19 305 THR A C 1
ATOM 2381 O O . THR A 1 305 ? -1.727 10.163 19.368 1.00 94.19 305 THR A O 1
ATOM 2384 N N . ILE A 1 306 ? -3.483 9.478 18.148 1.00 95.31 306 ILE A N 1
ATOM 2385 C CA . ILE A 1 306 ? -4.513 9.616 19.181 1.00 95.31 306 ILE A CA 1
ATOM 2386 C C . ILE A 1 306 ? -5.070 8.226 19.475 1.00 95.31 306 ILE A C 1
ATOM 2388 O O . ILE A 1 306 ? -5.446 7.502 18.552 1.00 95.31 306 ILE A O 1
ATOM 2392 N N . ILE A 1 307 ? -5.100 7.862 20.753 1.00 95.88 307 ILE A N 1
ATOM 2393 C CA . ILE A 1 307 ? -5.556 6.567 21.251 1.00 95.88 307 ILE A CA 1
ATOM 2394 C C . ILE A 1 307 ? -6.672 6.796 22.266 1.00 95.88 307 ILE A C 1
ATOM 2396 O O . ILE A 1 307 ? -6.468 7.459 23.280 1.00 95.88 307 ILE A O 1
ATOM 2400 N N . GLU A 1 308 ? -7.823 6.190 22.022 1.00 96.44 308 GLU A N 1
ATOM 2401 C CA . GLU A 1 308 ? -8.978 6.169 22.918 1.00 96.44 308 GLU A CA 1
ATOM 2402 C C . GLU A 1 308 ? -9.306 4.708 23.238 1.00 96.44 308 GLU A C 1
ATOM 2404 O O . GLU A 1 308 ? -9.408 3.888 22.324 1.00 96.44 308 GLU A O 1
ATOM 2409 N N . ILE A 1 309 ? -9.442 4.363 24.521 1.00 95.25 309 ILE A N 1
ATOM 2410 C CA . ILE A 1 309 ? -9.786 3.007 24.977 1.00 95.25 309 ILE A CA 1
ATOM 2411 C C . ILE A 1 309 ? -10.847 3.116 26.077 1.00 95.25 309 ILE A C 1
ATOM 2413 O O . ILE A 1 309 ? -10.600 3.705 27.132 1.00 95.25 309 ILE A O 1
ATOM 2417 N N . GLY A 1 310 ? -12.020 2.529 25.839 1.00 92.94 310 GLY A N 1
ATOM 2418 C CA . GLY A 1 310 ? -13.189 2.657 26.708 1.00 92.94 310 GLY A CA 1
ATOM 2419 C C . GLY A 1 310 ? -13.534 4.124 26.969 1.00 92.94 310 GLY A C 1
ATOM 2420 O O . GLY A 1 310 ? -13.561 4.931 26.045 1.00 92.94 310 GLY A O 1
ATOM 2421 N N . GLU A 1 311 ? -13.744 4.460 28.240 1.00 89.94 311 GLU A N 1
ATOM 2422 C CA . GLU A 1 311 ? -14.030 5.826 28.706 1.00 89.94 311 GLU A CA 1
ATOM 2423 C C . GLU A 1 311 ? -12.776 6.578 29.190 1.00 89.94 311 GLU A C 1
ATOM 2425 O O . GLU A 1 311 ? -12.868 7.639 29.806 1.00 89.94 311 GLU A O 1
ATOM 2430 N N . SER A 1 312 ? -11.580 6.034 28.939 1.00 88.94 312 SER A N 1
ATOM 2431 C CA . SER A 1 312 ? -10.333 6.666 29.378 1.00 88.94 312 SER A CA 1
ATOM 2432 C C . SER A 1 312 ? -10.049 7.945 28.593 1.00 88.94 312 SER A C 1
ATOM 2434 O O . SER A 1 312 ? -10.382 8.058 27.412 1.00 88.94 312 SER A O 1
ATOM 2436 N N . ALA A 1 313 ? -9.356 8.891 29.232 1.00 89.88 313 ALA A N 1
ATOM 2437 C CA . ALA A 1 313 ? -8.896 10.100 28.559 1.00 89.88 313 ALA A CA 1
ATOM 2438 C C . ALA A 1 313 ? -8.022 9.758 27.330 1.00 89.88 313 ALA A C 1
ATOM 2440 O O . ALA A 1 313 ? -7.195 8.842 27.403 1.00 89.88 313 ALA A O 1
ATOM 2441 N N . PRO A 1 314 ? -8.168 10.492 26.209 1.00 92.19 314 PRO A N 1
ATOM 2442 C CA . PRO A 1 314 ? -7.430 10.211 24.985 1.00 92.19 314 PRO A CA 1
ATOM 2443 C C . PRO A 1 314 ? -5.930 10.425 25.186 1.00 92.19 314 PRO A C 1
ATOM 2445 O O . PRO A 1 314 ? -5.483 11.502 25.590 1.00 92.19 314 PRO A O 1
ATOM 2448 N N . LEU A 1 315 ? -5.139 9.417 24.832 1.00 93.06 315 LEU A N 1
ATOM 2449 C CA . LEU A 1 315 ? -3.685 9.478 24.866 1.00 93.06 315 LEU A CA 1
ATOM 2450 C C . LEU A 1 315 ? -3.181 10.020 23.529 1.00 93.06 315 LEU A C 1
ATOM 2452 O O . LEU A 1 315 ? -3.582 9.551 22.464 1.00 93.06 315 LEU A O 1
ATOM 2456 N N . ARG A 1 316 ? -2.310 11.029 23.580 1.00 92.88 316 ARG A N 1
ATOM 2457 C CA . ARG A 1 316 ? -1.741 11.678 22.396 1.00 92.88 316 ARG A CA 1
ATOM 2458 C C . ARG A 1 316 ? -0.240 11.453 22.357 1.00 92.88 316 ARG A C 1
ATOM 2460 O O . ARG A 1 316 ? 0.451 11.732 23.332 1.00 92.88 316 ARG A O 1
ATOM 2467 N N . HIS A 1 317 ? 0.254 10.980 21.225 1.00 90.56 317 HIS A N 1
ATOM 2468 C CA . HIS A 1 317 ? 1.672 10.776 20.978 1.00 90.56 317 HIS A CA 1
ATOM 2469 C C . HIS A 1 317 ? 2.071 11.474 19.682 1.00 90.56 317 HIS A C 1
ATOM 2471 O O . HIS A 1 317 ? 1.391 11.349 18.667 1.00 90.56 317 HIS A O 1
ATOM 2477 N N . VAL A 1 318 ? 3.163 12.227 19.736 1.00 89.19 318 VAL A N 1
ATOM 2478 C CA . VAL A 1 318 ? 3.695 12.984 18.606 1.00 89.19 318 VAL A CA 1
ATOM 2479 C C . VAL A 1 318 ? 5.030 12.362 18.228 1.00 89.19 318 VAL A C 1
ATOM 2481 O O . VAL A 1 318 ? 5.934 12.315 19.059 1.00 89.19 318 VAL A O 1
ATOM 2484 N N . GLN A 1 319 ? 5.143 11.902 16.987 1.00 87.56 319 GLN A N 1
ATOM 2485 C CA . GLN A 1 319 ? 6.345 11.281 16.441 1.00 87.56 319 GLN A CA 1
ATOM 2486 C C . GLN A 1 319 ? 6.867 12.125 15.277 1.00 87.56 319 GLN A C 1
ATOM 2488 O O . GLN A 1 319 ? 6.090 12.511 14.405 1.00 87.56 319 GLN A O 1
ATOM 2493 N N . GLN A 1 320 ? 8.173 12.395 15.253 1.00 83.88 320 GLN A N 1
ATOM 2494 C CA . GLN A 1 320 ? 8.831 12.945 14.068 1.00 83.88 320 GLN A CA 1
ATOM 2495 C C . GLN A 1 320 ? 9.082 11.832 13.048 1.00 83.88 320 GLN A C 1
ATOM 2497 O O . GLN A 1 320 ? 9.466 10.722 13.415 1.00 83.88 320 GLN A O 1
ATOM 2502 N N . VAL A 1 321 ? 8.841 12.128 11.777 1.00 80.00 321 VAL A N 1
ATOM 2503 C CA . VAL A 1 321 ? 9.005 11.197 10.658 1.00 80.00 321 VAL A CA 1
ATOM 2504 C C . VAL A 1 321 ? 10.055 11.778 9.733 1.00 80.00 321 VAL A C 1
ATOM 2506 O O . VAL A 1 321 ? 9.863 12.883 9.261 1.00 80.00 321 VAL A O 1
ATOM 2509 N N . GLU A 1 322 ? 11.145 11.069 9.467 1.00 70.81 322 GLU A N 1
ATOM 2510 C CA . GLU A 1 322 ? 12.214 11.596 8.611 1.00 70.81 322 GLU A CA 1
ATOM 2511 C C . GLU A 1 322 ? 11.733 11.936 7.192 1.00 70.81 322 GLU A C 1
ATOM 2513 O O . GLU A 1 322 ? 10.799 11.322 6.661 1.00 70.81 322 GLU A O 1
ATOM 2518 N N . HIS A 1 323 ? 12.397 12.913 6.564 1.00 66.06 323 HIS A N 1
ATOM 2519 C CA . HIS A 1 323 ? 12.191 13.209 5.152 1.00 66.06 323 HIS A CA 1
ATOM 2520 C C . HIS A 1 323 ? 12.630 12.008 4.330 1.00 66.06 323 HIS A C 1
ATOM 2522 O O . HIS A 1 323 ? 13.775 11.577 4.415 1.00 66.06 323 HIS A O 1
ATOM 2528 N N . GLN A 1 324 ? 11.732 11.496 3.501 1.00 69.19 324 GLN A N 1
ATOM 2529 C CA . GLN A 1 324 ? 12.042 10.386 2.616 1.00 69.19 324 GLN A CA 1
ATOM 2530 C C . GLN A 1 324 ? 12.112 10.896 1.184 1.00 69.19 324 GLN A C 1
ATOM 2532 O O . GLN A 1 324 ? 11.159 10.764 0.411 1.00 69.19 324 GLN A O 1
ATOM 2537 N N . ASP A 1 325 ? 13.241 11.527 0.852 1.00 78.56 325 ASP A N 1
ATOM 2538 C CA . ASP A 1 325 ? 13.557 11.781 -0.549 1.00 78.56 325 ASP A CA 1
ATOM 2539 C C . ASP A 1 325 ? 13.887 10.472 -1.280 1.00 78.56 325 ASP A C 1
ATOM 2541 O O . ASP A 1 325 ? 14.154 9.425 -0.686 1.00 78.56 325 ASP A O 1
ATOM 2545 N N . GLU A 1 326 ? 13.805 10.529 -2.604 1.00 80.06 326 GLU A N 1
ATOM 2546 C CA . GLU A 1 326 ? 13.971 9.372 -3.482 1.00 80.06 326 GLU A CA 1
ATOM 2547 C C . GLU A 1 326 ? 15.353 8.726 -3.360 1.00 80.06 326 GLU A C 1
ATOM 2549 O O . GLU A 1 326 ? 15.454 7.502 -3.373 1.00 80.06 326 GLU A O 1
ATOM 2554 N N . ALA A 1 327 ? 16.400 9.537 -3.185 1.00 83.62 327 ALA A N 1
ATOM 2555 C CA . ALA A 1 327 ? 17.767 9.053 -3.046 1.00 83.62 327 ALA A CA 1
ATOM 2556 C C . ALA A 1 327 ? 17.945 8.273 -1.738 1.00 83.62 327 ALA A C 1
ATOM 2558 O O . ALA A 1 327 ? 18.489 7.172 -1.742 1.00 83.62 327 ALA A O 1
ATOM 2559 N N . THR A 1 328 ? 17.424 8.802 -0.634 1.00 84.44 328 THR A N 1
ATOM 2560 C CA . THR A 1 328 ? 17.459 8.157 0.682 1.00 84.44 328 THR A CA 1
ATOM 2561 C C . THR A 1 328 ? 16.666 6.854 0.672 1.00 84.44 328 THR A C 1
ATOM 2563 O O . THR A 1 328 ? 17.144 5.839 1.175 1.00 84.44 328 THR A O 1
ATOM 2566 N N . LEU A 1 329 ? 15.484 6.848 0.046 1.00 84.75 329 LEU A N 1
ATOM 2567 C CA . LEU A 1 329 ? 14.676 5.635 -0.102 1.00 84.75 329 LEU A CA 1
ATOM 2568 C C . LEU A 1 329 ? 15.374 4.571 -0.946 1.00 84.75 329 LEU A C 1
ATOM 2570 O O . LEU A 1 329 ? 15.311 3.392 -0.603 1.00 84.75 329 LEU A O 1
ATOM 2574 N N . LEU A 1 330 ? 16.028 4.975 -2.036 1.00 86.12 330 LEU A N 1
ATOM 2575 C CA . LEU A 1 330 ? 16.788 4.060 -2.876 1.00 86.12 330 LEU A CA 1
ATOM 2576 C C . LEU A 1 330 ? 17.978 3.479 -2.105 1.00 86.12 330 LEU A C 1
ATOM 2578 O O . LEU A 1 330 ? 18.187 2.273 -2.149 1.00 86.12 330 LEU A O 1
ATOM 2582 N N . LEU A 1 331 ? 18.715 4.294 -1.348 1.00 85.25 331 LEU A N 1
ATOM 2583 C CA . LEU A 1 331 ? 19.833 3.819 -0.527 1.00 85.25 331 LEU A CA 1
ATOM 2584 C C . LEU A 1 331 ? 19.385 2.831 0.561 1.00 85.25 331 LEU A C 1
ATOM 2586 O O . LEU A 1 331 ? 20.012 1.783 0.710 1.00 85.25 331 LEU A O 1
ATOM 2590 N N . ASP A 1 332 ? 18.295 3.117 1.283 1.00 83.81 332 ASP A N 1
ATOM 2591 C CA . ASP A 1 332 ? 17.744 2.198 2.296 1.00 83.81 332 ASP A CA 1
ATOM 2592 C C . ASP A 1 332 ? 17.301 0.871 1.660 1.00 83.81 332 ASP A C 1
ATOM 2594 O O . ASP A 1 332 ? 17.596 -0.212 2.165 1.00 83.81 332 ASP A O 1
ATOM 2598 N N . LEU A 1 333 ? 16.652 0.939 0.498 1.00 83.50 333 LEU A N 1
ATOM 2599 C CA . LEU A 1 333 ? 16.202 -0.224 -0.269 1.00 83.50 333 LEU A CA 1
ATOM 2600 C C . LEU A 1 333 ? 17.376 -1.084 -0.755 1.00 83.50 333 LEU A C 1
ATOM 2602 O O . LEU A 1 333 ? 17.347 -2.306 -0.606 1.00 83.50 333 LEU A O 1
ATOM 2606 N N . LEU A 1 334 ? 18.425 -0.461 -1.293 1.00 82.12 334 LEU A N 1
ATOM 2607 C CA . LEU A 1 334 ? 19.634 -1.160 -1.736 1.00 82.12 334 LEU A CA 1
ATOM 2608 C C . LEU A 1 334 ? 20.393 -1.797 -0.559 1.00 82.12 334 LEU A C 1
ATOM 2610 O O . LEU A 1 334 ? 21.013 -2.844 -0.734 1.00 82.12 334 LEU A O 1
ATOM 2614 N N . ALA A 1 335 ? 20.320 -1.206 0.638 1.00 81.06 335 ALA A N 1
ATOM 2615 C CA . ALA A 1 335 ? 20.958 -1.731 1.845 1.00 81.06 335 ALA A CA 1
ATOM 2616 C C . ALA A 1 335 ? 20.164 -2.862 2.525 1.00 81.06 335 ALA A C 1
ATOM 2618 O O . ALA A 1 335 ? 20.757 -3.768 3.112 1.00 81.06 335 ALA A O 1
ATOM 2619 N N . THR A 1 336 ? 18.831 -2.814 2.477 1.00 74.56 336 THR A N 1
ATOM 2620 C CA . THR A 1 336 ? 17.945 -3.772 3.170 1.00 74.56 336 THR A CA 1
ATOM 2621 C C . THR A 1 336 ? 17.503 -4.946 2.295 1.00 74.56 336 THR A C 1
ATOM 2623 O O . THR A 1 336 ? 17.065 -5.973 2.821 1.00 74.56 336 THR A O 1
ATOM 2626 N N . GLY A 1 337 ? 17.678 -4.831 0.977 1.00 77.50 337 GLY A N 1
ATOM 2627 C CA . GLY A 1 337 ? 17.324 -5.849 -0.003 1.00 77.50 337 GLY A CA 1
ATOM 2628 C C . GLY A 1 337 ? 15.893 -5.712 -0.530 1.00 77.50 337 GLY A C 1
ATOM 2629 O O . GLY A 1 337 ? 15.041 -5.019 0.016 1.00 77.50 337 GLY A O 1
ATOM 2630 N N . THR A 1 338 ? 15.619 -6.404 -1.633 1.00 80.00 338 THR A N 1
ATOM 2631 C CA . THR A 1 338 ? 14.404 -6.226 -2.456 1.00 80.00 338 THR A CA 1
ATOM 2632 C C . THR A 1 338 ? 13.425 -7.395 -2.383 1.00 80.00 338 THR A C 1
ATOM 2634 O O . THR A 1 338 ? 12.419 -7.428 -3.089 1.00 80.00 338 THR A O 1
ATOM 2637 N N . HIS A 1 339 ? 13.700 -8.370 -1.518 1.00 84.12 339 HIS A N 1
ATOM 2638 C CA . HIS A 1 339 ? 12.851 -9.538 -1.303 1.00 84.12 339 HIS A CA 1
ATOM 2639 C C . HIS A 1 339 ? 11.984 -9.344 -0.053 1.00 84.12 339 HIS A C 1
ATOM 2641 O O . HIS A 1 339 ? 12.246 -9.912 1.007 1.00 84.12 339 HIS A O 1
ATOM 2647 N N . ASP A 1 340 ? 10.921 -8.543 -0.173 1.00 88.94 340 ASP A N 1
ATOM 2648 C CA . ASP A 1 340 ? 9.970 -8.306 0.919 1.00 88.94 340 ASP A CA 1
ATOM 2649 C C . ASP A 1 340 ? 8.706 -9.180 0.767 1.00 88.94 340 ASP A C 1
ATOM 2651 O O . ASP A 1 340 ? 7.780 -8.901 0.000 1.00 88.94 340 ASP A O 1
ATOM 2655 N N . SER A 1 341 ? 8.626 -10.259 1.556 1.00 90.44 341 SER A N 1
ATOM 2656 C CA . SER A 1 341 ? 7.444 -11.136 1.559 1.00 90.44 341 SER A CA 1
ATOM 2657 C C . SER A 1 341 ? 6.178 -10.448 2.089 1.00 90.44 341 SER A C 1
ATOM 2659 O O . SER A 1 341 ? 5.061 -10.830 1.717 1.00 90.44 341 SER A O 1
ATOM 2661 N N . VAL A 1 342 ? 6.323 -9.450 2.968 1.00 94.12 342 VAL A N 1
ATOM 2662 C CA . VAL A 1 342 ? 5.208 -8.652 3.486 1.00 94.12 342 VAL A CA 1
ATOM 2663 C C . VAL A 1 342 ? 4.684 -7.763 2.371 1.00 94.12 342 VAL A C 1
ATOM 2665 O O . VAL A 1 342 ? 3.468 -7.745 2.164 1.00 94.12 342 VAL A O 1
ATOM 2668 N N . PHE A 1 343 ? 5.568 -7.106 1.618 1.00 93.88 343 PHE A N 1
ATOM 2669 C CA . PHE A 1 343 ? 5.197 -6.355 0.419 1.00 93.88 343 PHE A CA 1
ATOM 2670 C C . PHE A 1 343 ? 4.428 -7.238 -0.560 1.00 93.88 343 PHE A C 1
ATOM 2672 O O . PHE A 1 343 ? 3.294 -6.909 -0.905 1.00 93.88 343 PHE A O 1
ATOM 2679 N N . ASN A 1 344 ? 4.966 -8.409 -0.915 1.00 93.12 344 ASN A N 1
ATOM 2680 C CA . ASN A 1 344 ? 4.341 -9.287 -1.905 1.00 93.12 344 ASN A CA 1
ATOM 2681 C C . ASN A 1 344 ? 2.914 -9.699 -1.509 1.00 93.12 344 ASN A C 1
ATOM 2683 O O . ASN A 1 344 ? 1.976 -9.586 -2.303 1.00 93.12 344 ASN A O 1
ATOM 2687 N N . ARG A 1 345 ? 2.704 -10.116 -0.251 1.00 95.00 345 ARG A N 1
ATOM 2688 C CA . ARG A 1 345 ? 1.357 -10.455 0.246 1.00 95.00 345 ARG A CA 1
ATOM 2689 C C . ARG A 1 345 ? 0.435 -9.235 0.299 1.00 95.00 345 ARG A C 1
ATOM 2691 O O . ARG A 1 345 ? -0.755 -9.363 -0.001 1.00 95.00 345 ARG A O 1
ATOM 2698 N N . SER A 1 346 ? 0.968 -8.072 0.670 1.00 96.88 346 SER A N 1
ATOM 2699 C CA . SER A 1 346 ? 0.213 -6.817 0.763 1.00 96.88 346 SER A CA 1
ATOM 2700 C C . SER A 1 346 ? -0.225 -6.328 -0.613 1.00 96.88 346 SER A C 1
ATOM 2702 O O . SER A 1 346 ? -1.384 -5.956 -0.774 1.00 96.88 346 SER A O 1
ATOM 2704 N N . LEU A 1 347 ? 0.650 -6.406 -1.619 1.00 95.44 347 LEU A N 1
ATOM 2705 C CA . LEU A 1 347 ? 0.361 -6.059 -3.008 1.00 95.44 347 LEU A CA 1
ATOM 2706 C C . LEU A 1 347 ? -0.747 -6.940 -3.589 1.00 95.44 347 LEU A C 1
ATOM 2708 O O . LEU A 1 347 ? -1.689 -6.418 -4.183 1.00 95.44 347 LEU A O 1
ATOM 2712 N N . LEU A 1 348 ? -0.713 -8.256 -3.360 1.00 95.31 348 LEU A N 1
ATOM 2713 C CA . LEU A 1 348 ? -1.783 -9.150 -3.823 1.00 95.31 348 LEU A CA 1
ATOM 2714 C C . LEU A 1 348 ? -3.145 -8.786 -3.204 1.00 95.31 348 LEU A C 1
ATOM 2716 O O . LEU A 1 348 ? -4.150 -8.727 -3.914 1.00 95.31 348 LEU A O 1
ATOM 2720 N N . ARG A 1 349 ? -3.190 -8.476 -1.900 1.00 96.94 349 ARG A N 1
ATOM 2721 C CA . ARG A 1 349 ? -4.422 -8.037 -1.214 1.00 96.94 349 ARG A CA 1
ATOM 2722 C C . ARG A 1 349 ? -4.881 -6.643 -1.643 1.00 96.94 349 ARG A C 1
ATOM 2724 O O . ARG A 1 349 ? -6.082 -6.418 -1.790 1.00 96.94 349 ARG A O 1
ATOM 2731 N N . ALA A 1 350 ? -3.948 -5.723 -1.868 1.00 96.19 350 ALA A N 1
ATOM 2732 C CA . ALA A 1 350 ? -4.229 -4.392 -2.393 1.00 96.19 350 ALA A CA 1
ATOM 2733 C C . ALA A 1 350 ? -4.825 -4.479 -3.805 1.00 96.19 350 ALA A C 1
ATOM 2735 O O . ALA A 1 350 ? -5.836 -3.842 -4.096 1.00 96.19 350 ALA A O 1
ATOM 2736 N N . PHE A 1 351 ? -4.260 -5.331 -4.664 1.00 95.38 351 PHE A N 1
ATOM 2737 C CA . PHE A 1 351 ? -4.778 -5.580 -6.005 1.00 95.38 351 PHE A CA 1
ATOM 2738 C C . PHE A 1 351 ? -6.176 -6.218 -5.986 1.00 95.38 351 PHE A C 1
ATOM 2740 O O . PHE A 1 351 ? -7.042 -5.802 -6.756 1.00 95.38 351 PHE A O 1
ATOM 2747 N N . GLU A 1 352 ? -6.440 -7.182 -5.093 1.00 95.38 352 GLU A N 1
ATOM 2748 C CA . GLU A 1 352 ? -7.782 -7.764 -4.921 1.00 95.38 352 GLU A CA 1
ATOM 2749 C C . GLU A 1 352 ? -8.850 -6.688 -4.668 1.00 95.38 352 GLU A C 1
ATOM 2751 O O . GLU A 1 352 ? -9.929 -6.760 -5.266 1.00 95.38 352 GLU A O 1
ATOM 2756 N N . LEU A 1 353 ? -8.535 -5.697 -3.825 1.00 95.00 353 LEU A N 1
ATOM 2757 C CA . LEU A 1 353 ? -9.389 -4.542 -3.554 1.00 95.00 353 LEU A CA 1
ATOM 2758 C C . LEU A 1 353 ? -9.512 -3.634 -4.775 1.00 95.00 353 LEU A C 1
ATOM 2760 O O . LEU A 1 353 ? -10.628 -3.387 -5.225 1.00 95.00 353 LEU A O 1
ATOM 2764 N N . MET A 1 354 ? -8.384 -3.189 -5.336 1.00 92.31 354 MET A N 1
ATOM 2765 C CA . MET A 1 354 ? -8.344 -2.273 -6.483 1.00 92.31 354 MET A CA 1
ATOM 2766 C C . MET A 1 354 ? -9.058 -2.833 -7.719 1.00 92.31 354 MET A C 1
ATOM 2768 O O . MET A 1 354 ? -9.568 -2.077 -8.532 1.00 92.31 354 MET A O 1
ATOM 2772 N N . ARG A 1 355 ? -9.149 -4.160 -7.855 1.00 92.25 355 ARG A N 1
ATOM 2773 C CA . ARG A 1 355 ? -9.911 -4.827 -8.920 1.00 92.25 355 ARG A CA 1
ATOM 2774 C C . ARG A 1 355 ? -11.427 -4.738 -8.759 1.00 92.25 355 ARG A C 1
ATOM 2776 O O . ARG A 1 355 ? -12.143 -4.961 -9.732 1.00 92.25 355 ARG A O 1
ATOM 2783 N N . LYS A 1 356 ? -11.927 -4.493 -7.551 1.00 89.44 356 LYS A N 1
ATOM 2784 C CA . LYS A 1 356 ? -13.364 -4.433 -7.252 1.00 89.44 356 LYS A CA 1
ATOM 2785 C C . LYS A 1 356 ? -13.926 -3.007 -7.257 1.00 89.44 356 LYS A C 1
ATOM 2787 O O . LYS A 1 356 ? -15.139 -2.873 -7.127 1.00 89.44 356 LYS A O 1
ATOM 2792 N N . VAL A 1 357 ? -13.078 -1.981 -7.369 1.00 84.19 357 VAL A N 1
ATOM 2793 C CA . VAL A 1 357 ? -13.417 -0.562 -7.145 1.00 84.19 357 VAL A CA 1
ATOM 2794 C C . VAL A 1 357 ? -13.109 0.322 -8.344 1.00 84.19 357 VAL A C 1
ATOM 2796 O O . VAL A 1 357 ? -12.285 -0.072 -9.192 1.00 84.19 357 VAL A O 1
#

Radius of gyration: 30.03 Å; chains: 1; bounding box: 75×70×80 Å

pLDDT: mean 78.46, std 21.26, range [27.92, 98.69]

Sequence (357 aa):
TDIQRPAMASAVECEIVSLHIHGAAADHIGPLVDPLLVSGVPTYLWWMGTPPFGKGELHEALRICDALVFDSSRFEEPYHALRGLSKLITIAHERLGLADLQWSRLRAWRESLAQFFTPFDRRPFLAGISELGIDYAGDGRGNRIGAAFITGWMAAALGWKLQRAAAGAGGIVAAYYRAGQRTVEVHFRSVRKEHLAPGELSAVRVAGTAGGMTFRLSVQRDPERPPIPPREPAYRTMHPTGGEDEAGIELASRRAEWHREVLHENLDSLHHTATGDPPGESRPRHPVVFTRERRRTDTAQVFLTIIEIGESAPLRHVQQVEHQDEATLLLDLLATGTHDSVFNRSLLRAFELMRKV